Protein AF-A0A2H6NAJ7-F1 (afdb_monomer)

Mean predicted aligned error: 5.3 Å

Foldseek 3Di:
DDDDPPLADQDDPDLVPPDDDCVVCVVVVVVCVVCVVVPCPPPPDPAASVLSVLVNVCVSCLVPADEAEDEAAAAHCDHPPGDDDDDDPPDPPDVPDRPLAAPDCSLLVSLQSSLVSQHAYAYEYAYQDDHSCSNNVNNRVSNVYYYHYHHNDDVPPCVVSVVVCVVVVVCVVPPDDDTPDDDDDDDDDDD

Sequence (191 aa):
MLIISDIEDVFIPMPENLLVNLNESKELIQDLLRTLPQMFIKSLETQSALGPALQAAFKLMSPTGGRITVFQTQLPSLGAGALKPREEPNQKASTKDVPLTPSTDFYKKLALDCSGQQVAVDLFLLSGQYSDLASLGCISRYSAGSVHYYQAYHHQHNPLLVEKLQKELKRYLTRKIGFEAVMRIRSVSYT

Radius of gyration: 18.96 Å; Cα contacts (8 Å, |Δi|>4): 240; chains: 1; bounding box: 68×37×58 Å

Solvent-accessible surface area (backbone atoms only — not comparable to full-atom values): 11640 Å² total; per-residue (Å²): 139,88,86,80,85,62,46,87,72,61,71,75,95,56,66,83,76,69,75,66,60,65,82,84,42,41,66,63,52,53,52,48,64,68,45,55,78,64,76,56,75,83,61,83,80,83,75,34,49,52,40,31,52,49,54,37,52,46,66,69,32,48,89,76,27,46,75,47,78,44,80,44,51,60,47,32,60,31,60,52,71,45,59,75,93,80,83,64,96,79,65,77,81,53,95,68,72,79,73,75,59,50,89,57,63,53,38,41,54,53,9,44,55,30,40,74,35,37,24,24,31,29,38,37,39,38,23,72,60,87,45,57,61,55,29,58,49,27,26,13,65,54,13,77,34,48,81,44,83,36,79,50,52,35,82,80,88,27,50,68,54,46,53,48,48,53,56,52,48,54,48,67,74,67,51,91,82,86,70,80,79,84,89,85,91,86,82,83,84,88,129

pLDDT: mean 92.2, std 10.67, range [47.81, 98.75]

Organism: NCBI:txid3147026

InterPro domains:
  IPR006896 Sec23/Sec24, trunk domain [PF04811] (1-172)
  IPR036465 von Willebrand factor A-like domain superfamily [G3DSA:3.40.50.410] (1-175)
  IPR036465 von Willebrand factor A-like domain superfamily [SSF53300] (1-176)
  IPR050550 SEC23/SEC24 family, SEC24 subfamily [PTHR13803] (1-187)

Structure (mmCIF, N/CA/C/O backbone):
data_AF-A0A2H6NAJ7-F1
#
_entry.id   AF-A0A2H6NAJ7-F1
#
loop_
_atom_site.group_PDB
_atom_site.id
_atom_site.type_symbol
_atom_site.label_atom_id
_atom_site.label_alt_id
_atom_site.label_comp_id
_atom_site.label_asym_id
_atom_site.label_entity_id
_atom_site.label_seq_id
_atom_site.pdbx_PDB_ins_code
_atom_site.Cartn_x
_atom_site.Cartn_y
_atom_site.Cartn_z
_atom_site.occupancy
_atom_site.B_iso_or_equiv
_atom_site.auth_seq_id
_atom_site.auth_comp_id
_atom_site.auth_asym_id
_atom_site.auth_atom_id
_atom_site.pdbx_PDB_model_num
ATOM 1 N N . MET A 1 1 ? 13.502 -4.837 15.664 1.00 84.88 1 MET A N 1
ATOM 2 C CA . MET A 1 1 ? 13.123 -5.215 14.285 1.00 84.88 1 MET A CA 1
ATOM 3 C C . MET A 1 1 ? 12.878 -6.712 14.270 1.00 84.88 1 MET A C 1
ATOM 5 O O . MET A 1 1 ? 13.705 -7.429 14.814 1.00 84.88 1 MET A O 1
ATOM 9 N N . LEU A 1 2 ? 11.751 -7.165 13.721 1.00 87.12 2 LEU A N 1
ATOM 10 C CA . LEU A 1 2 ? 11.431 -8.587 13.569 1.00 87.12 2 LEU A CA 1
ATOM 11 C C . LEU A 1 2 ? 11.548 -8.933 12.083 1.00 87.12 2 LEU A C 1
ATOM 13 O O . LEU A 1 2 ? 10.984 -8.219 11.257 1.00 87.12 2 LEU A O 1
ATOM 17 N N . ILE A 1 3 ? 12.310 -9.974 11.752 1.00 89.62 3 ILE A N 1
ATOM 18 C CA . ILE A 1 3 ? 12.491 -10.448 10.376 1.00 89.62 3 ILE A CA 1
ATOM 19 C C . ILE A 1 3 ? 11.759 -11.776 10.243 1.00 89.62 3 ILE A C 1
ATOM 21 O O . ILE A 1 3 ? 11.952 -12.669 11.065 1.00 89.62 3 ILE A O 1
ATOM 25 N N . ILE A 1 4 ? 10.940 -11.894 9.203 1.00 87.94 4 ILE A N 1
ATOM 26 C CA . ILE A 1 4 ? 10.220 -13.116 8.856 1.00 87.94 4 ILE A CA 1
ATOM 27 C C . ILE A 1 4 ? 10.657 -13.480 7.443 1.00 87.94 4 ILE A C 1
ATOM 29 O O . ILE A 1 4 ? 10.451 -12.701 6.515 1.00 87.94 4 ILE A O 1
ATOM 33 N N . SER A 1 5 ? 11.317 -14.626 7.303 1.00 87.62 5 SER A N 1
ATOM 34 C CA . SER A 1 5 ? 11.792 -15.134 6.013 1.00 87.62 5 SER A CA 1
ATOM 35 C C . SER A 1 5 ? 10.820 -16.118 5.368 1.00 87.62 5 SER A C 1
ATOM 37 O O . SER A 1 5 ? 10.916 -16.353 4.167 1.00 87.62 5 SER A O 1
ATOM 39 N N . ASP A 1 6 ? 9.907 -16.701 6.150 1.00 89.19 6 ASP A N 1
ATOM 40 C CA . ASP A 1 6 ? 8.846 -17.544 5.609 1.00 89.19 6 ASP A CA 1
ATOM 41 C C . ASP A 1 6 ? 7.750 -16.662 5.008 1.00 89.19 6 ASP A C 1
ATOM 43 O O . ASP A 1 6 ? 7.049 -15.926 5.704 1.00 89.19 6 ASP A O 1
ATOM 47 N N . ILE A 1 7 ? 7.676 -16.698 3.683 1.00 90.44 7 ILE A N 1
ATOM 48 C CA . ILE A 1 7 ? 6.748 -15.911 2.873 1.00 90.44 7 ILE A CA 1
ATOM 49 C C . ILE A 1 7 ? 5.598 -16.756 2.315 1.00 90.44 7 ILE A C 1
ATOM 51 O O . ILE A 1 7 ? 4.708 -16.197 1.674 1.00 90.44 7 ILE A O 1
ATOM 55 N N . GLU A 1 8 ? 5.624 -18.072 2.539 1.00 87.12 8 GLU A N 1
ATOM 56 C CA . GLU A 1 8 ? 4.579 -18.999 2.100 1.00 87.12 8 GLU A CA 1
ATOM 57 C C . GLU A 1 8 ? 3.492 -19.113 3.175 1.00 87.12 8 GLU 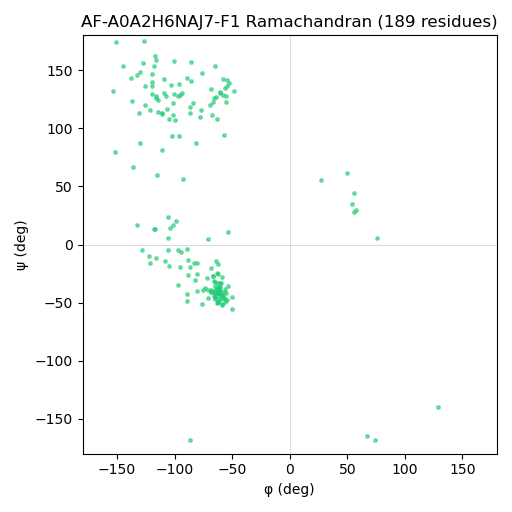A C 1
ATOM 59 O O . GLU A 1 8 ? 2.304 -19.019 2.862 1.00 87.12 8 GLU A O 1
ATOM 64 N N . ASP A 1 9 ? 3.889 -19.209 4.450 1.00 85.50 9 ASP A N 1
ATOM 65 C CA . ASP A 1 9 ? 2.974 -19.121 5.592 1.00 85.50 9 ASP A CA 1
ATOM 66 C C . ASP A 1 9 ? 3.199 -17.831 6.387 1.00 85.50 9 ASP A C 1
ATOM 68 O O . ASP A 1 9 ? 3.889 -17.771 7.404 1.00 85.50 9 ASP A O 1
ATOM 72 N N . VAL A 1 10 ? 2.615 -16.744 5.887 1.00 85.44 10 VAL A N 1
ATOM 73 C CA . VAL A 1 10 ? 2.762 -15.422 6.498 1.00 85.44 10 VAL A CA 1
ATOM 74 C C . VAL A 1 10 ? 2.070 -15.381 7.863 1.00 85.44 10 VAL A C 1
ATOM 76 O O . VAL A 1 10 ? 0.841 -15.353 7.932 1.00 85.44 10 VAL A O 1
ATOM 79 N N . PHE A 1 11 ? 2.823 -15.273 8.956 1.00 86.56 11 PHE A N 1
ATOM 80 C CA . PHE A 1 11 ? 2.286 -15.089 10.310 1.00 86.56 11 PHE A CA 1
ATOM 81 C C . PHE A 1 11 ? 2.724 -13.757 10.932 1.00 86.56 11 PHE A C 1
ATOM 83 O O . PHE A 1 11 ? 3.666 -13.113 10.474 1.00 86.56 11 PHE A O 1
ATOM 90 N N . ILE A 1 12 ? 2.025 -13.324 11.985 1.00 85.62 12 ILE A N 1
ATOM 91 C CA . ILE A 1 12 ? 2.369 -12.114 12.740 1.00 85.62 12 ILE A CA 1
ATOM 92 C C . ILE A 1 12 ? 3.007 -12.543 14.065 1.00 85.62 12 ILE A C 1
ATOM 94 O O . ILE A 1 12 ? 2.295 -13.050 14.927 1.00 85.62 12 ILE A O 1
ATOM 98 N N . PRO A 1 13 ? 4.328 -12.366 14.254 1.00 80.50 13 PRO A N 1
ATOM 99 C CA . PRO A 1 13 ? 5.050 -12.912 15.404 1.00 80.50 13 PRO A CA 1
ATOM 100 C C . PRO A 1 13 ? 4.635 -12.280 16.738 1.00 80.50 13 PRO A C 1
ATOM 102 O O . PRO A 1 13 ? 4.766 -12.919 17.775 1.00 80.50 13 PRO A O 1
ATOM 105 N N . MET A 1 14 ? 4.155 -11.031 16.729 1.00 80.94 14 MET A N 1
ATOM 106 C CA . MET A 1 14 ? 3.717 -10.324 17.938 1.00 80.94 14 MET A CA 1
ATOM 107 C C . MET A 1 14 ? 2.633 -9.282 17.601 1.00 80.94 14 MET A C 1
ATOM 109 O O . MET A 1 14 ? 2.949 -8.103 17.454 1.00 80.94 14 MET A O 1
ATOM 113 N N . PRO A 1 15 ? 1.361 -9.684 17.430 1.00 71.19 15 PRO A N 1
ATOM 114 C CA . PRO A 1 15 ? 0.309 -8.787 16.942 1.00 71.19 15 PRO A CA 1
ATOM 115 C C . PRO A 1 15 ? -0.002 -7.626 17.900 1.00 71.19 15 PRO A C 1
ATOM 117 O O . PRO A 1 15 ? -0.232 -6.510 17.442 1.00 71.19 15 PRO A O 1
ATOM 120 N N . GLU A 1 16 ? 0.065 -7.854 19.215 1.00 75.56 16 GLU A N 1
ATOM 121 C CA . GLU A 1 16 ? -0.364 -6.884 20.240 1.00 75.56 16 GLU A CA 1
ATOM 122 C C . GLU A 1 16 ? 0.517 -5.628 20.338 1.00 75.56 16 GLU A C 1
ATOM 124 O O . GLU A 1 16 ? 0.061 -4.595 20.810 1.00 75.56 16 GLU A O 1
ATOM 129 N N . ASN A 1 17 ? 1.759 -5.682 19.845 1.00 81.81 17 ASN A N 1
ATOM 130 C CA . ASN A 1 17 ? 2.740 -4.597 19.992 1.00 81.81 17 ASN A CA 1
ATOM 131 C C . ASN A 1 17 ? 3.198 -3.998 18.651 1.00 81.81 17 ASN A C 1
ATOM 133 O O . ASN A 1 17 ? 4.199 -3.284 18.599 1.00 81.81 17 ASN A O 1
ATOM 137 N N . LEU A 1 18 ? 2.500 -4.305 17.554 1.00 90.50 18 LEU A N 1
ATOM 138 C CA . LEU A 1 18 ? 2.794 -3.737 16.232 1.00 90.50 18 LEU A CA 1
ATOM 139 C C . LEU A 1 18 ? 1.891 -2.542 15.897 1.00 90.50 18 LEU A C 1
ATOM 141 O O . LEU A 1 18 ? 2.357 -1.589 15.274 1.00 90.50 18 LEU A O 1
ATOM 145 N N . LEU A 1 19 ? 0.629 -2.561 16.339 1.00 92.50 19 LEU A N 1
ATOM 146 C CA . LEU A 1 19 ? -0.295 -1.426 16.254 1.00 92.50 19 LEU A CA 1
ATOM 147 C C . LEU A 1 19 ? -0.396 -0.748 17.622 1.00 92.50 19 LEU A C 1
ATOM 149 O O . LEU A 1 19 ? -1.174 -1.150 18.479 1.00 92.50 19 LEU A O 1
ATOM 153 N N . VAL A 1 20 ? 0.429 0.276 17.823 1.00 94.56 20 VAL A N 1
ATOM 154 C CA . VAL A 1 20 ? 0.585 0.950 19.118 1.00 94.56 20 VAL A CA 1
ATOM 155 C C . VAL A 1 20 ? -0.195 2.258 19.197 1.00 94.56 20 VAL A C 1
ATOM 157 O O . VAL A 1 20 ? -0.483 2.906 18.186 1.00 94.56 20 VAL A O 1
ATOM 160 N N . ASN A 1 21 ? -0.483 2.701 20.420 1.00 95.75 21 ASN A N 1
ATOM 161 C CA . ASN A 1 21 ? -1.022 4.032 20.653 1.00 95.75 21 ASN A CA 1
ATOM 162 C C . ASN A 1 21 ? 0.026 5.103 20.297 1.00 95.75 21 ASN A C 1
ATOM 164 O O . ASN A 1 21 ? 1.128 5.136 20.851 1.00 95.75 21 ASN A O 1
ATOM 168 N N . LEU A 1 22 ? -0.336 6.009 19.386 1.00 95.62 22 LEU A N 1
ATOM 169 C CA . LEU A 1 22 ? 0.556 7.060 18.889 1.00 95.62 22 LEU A CA 1
ATOM 170 C C . LEU A 1 22 ? 1.055 8.006 19.992 1.00 95.62 22 LEU A C 1
ATOM 172 O O . LEU A 1 22 ? 2.196 8.454 19.929 1.00 95.62 22 LEU A O 1
ATOM 176 N N . ASN A 1 23 ? 0.215 8.332 20.977 1.00 96.62 23 ASN A N 1
ATOM 177 C CA . ASN A 1 23 ? 0.580 9.272 22.037 1.00 96.62 23 ASN A CA 1
ATOM 178 C C . ASN A 1 23 ? 1.535 8.630 23.047 1.00 96.62 23 ASN A C 1
ATOM 180 O O . ASN A 1 23 ? 2.484 9.279 23.478 1.00 96.62 23 ASN A O 1
ATOM 184 N N . GLU A 1 24 ? 1.313 7.359 23.382 1.00 96.88 24 GLU A N 1
ATOM 185 C CA . GLU A 1 24 ? 2.138 6.612 24.340 1.00 96.88 24 GLU A CA 1
ATOM 186 C C . GLU A 1 24 ? 3.502 6.236 23.749 1.00 96.88 24 GLU A C 1
ATOM 188 O O . GLU A 1 24 ? 4.521 6.308 24.428 1.00 96.88 24 GLU A O 1
ATOM 193 N N . SER A 1 25 ? 3.537 5.885 22.460 1.00 96.12 25 SER A N 1
ATOM 194 C CA . SER A 1 25 ? 4.749 5.421 21.768 1.00 96.12 25 SER A CA 1
ATOM 195 C C . SER A 1 25 ? 5.418 6.496 20.903 1.00 96.12 25 SER A C 1
ATOM 197 O O . SER A 1 25 ? 6.232 6.176 20.036 1.00 96.12 25 SER A O 1
ATOM 199 N N . LYS A 1 26 ? 5.084 7.778 21.105 1.00 97.00 26 LYS A N 1
ATOM 200 C CA . LYS A 1 26 ? 5.523 8.887 20.242 1.00 97.00 26 LYS A CA 1
ATOM 201 C C . LYS A 1 26 ? 7.041 8.951 20.062 1.00 97.00 26 LYS A C 1
ATOM 203 O O . LYS A 1 26 ? 7.503 9.070 18.929 1.00 97.00 26 LYS A O 1
ATOM 208 N N . GLU A 1 27 ? 7.800 8.869 21.152 1.00 97.81 27 GLU A N 1
ATOM 209 C CA . GLU A 1 27 ? 9.268 8.951 21.116 1.00 97.81 27 GLU A CA 1
ATOM 210 C C . GLU A 1 27 ? 9.873 7.760 20.359 1.00 97.81 27 GLU A C 1
ATOM 212 O O . GLU A 1 27 ? 10.669 7.950 19.442 1.00 97.81 27 GLU A O 1
ATOM 217 N N . LEU A 1 28 ? 9.391 6.540 20.629 1.00 96.69 28 LEU A N 1
ATOM 218 C CA . LEU A 1 28 ? 9.832 5.327 19.929 1.00 96.69 28 LEU A CA 1
ATOM 219 C C . LEU A 1 28 ? 9.556 5.395 18.419 1.00 96.69 28 LEU A C 1
ATOM 221 O O . LEU A 1 28 ? 10.389 4.982 17.612 1.00 96.69 28 LEU A O 1
ATOM 225 N N . ILE A 1 29 ? 8.401 5.941 18.024 1.00 96.62 29 ILE A N 1
ATOM 226 C CA . ILE A 1 29 ? 8.053 6.149 16.613 1.00 96.62 29 ILE A CA 1
ATOM 227 C C . ILE A 1 29 ? 8.992 7.178 15.975 1.00 96.62 29 ILE A C 1
ATOM 229 O O . ILE A 1 29 ? 9.466 6.962 14.860 1.00 96.62 29 ILE A O 1
ATOM 233 N N . GLN A 1 30 ? 9.280 8.292 16.656 1.00 97.50 30 GLN A N 1
ATOM 234 C CA . GLN A 1 30 ? 10.203 9.304 16.137 1.00 97.50 30 GLN A CA 1
ATOM 235 C C . GLN A 1 30 ? 11.617 8.754 15.959 1.00 97.50 30 GLN A C 1
ATOM 237 O O . GLN A 1 30 ? 12.240 9.019 14.929 1.00 97.50 30 GLN A O 1
ATOM 242 N N . ASP A 1 31 ? 12.104 7.965 16.913 1.00 97.62 31 ASP A N 1
ATOM 243 C CA . ASP A 1 31 ? 13.417 7.334 16.823 1.00 97.62 31 ASP A CA 1
ATOM 244 C C . ASP A 1 31 ? 13.475 6.332 15.669 1.00 97.62 31 ASP A C 1
ATOM 246 O O . ASP A 1 31 ? 14.384 6.405 14.840 1.00 97.62 31 ASP A O 1
ATOM 250 N N . LEU A 1 32 ? 12.450 5.486 15.514 1.00 96.94 32 LEU A N 1
ATOM 251 C CA . LEU A 1 32 ? 12.344 4.591 14.362 1.00 96.94 32 LEU A CA 1
ATOM 252 C C . LEU A 1 32 ? 12.381 5.368 13.038 1.00 96.94 32 LEU A C 1
ATOM 254 O O . LEU A 1 32 ? 13.135 5.000 12.140 1.00 96.94 32 LEU A O 1
ATOM 258 N N . LEU A 1 33 ? 11.613 6.455 12.915 1.00 96.81 33 LEU A N 1
ATOM 259 C CA . LEU A 1 33 ? 11.570 7.276 11.699 1.00 96.81 33 LEU A CA 1
ATOM 260 C C . LEU A 1 33 ? 12.905 7.977 11.402 1.00 96.81 33 LEU A C 1
ATOM 262 O O . LEU A 1 33 ? 13.240 8.161 10.231 1.00 96.81 33 LEU A O 1
ATOM 266 N N . ARG A 1 34 ? 13.683 8.346 12.427 1.00 96.88 34 ARG A N 1
ATOM 267 C CA . ARG A 1 34 ? 15.036 8.903 12.260 1.00 96.88 34 ARG A CA 1
ATOM 268 C C . ARG A 1 34 ? 16.033 7.845 11.793 1.00 96.88 34 ARG A C 1
ATOM 270 O O . ARG A 1 34 ? 16.883 8.144 10.957 1.00 96.88 34 ARG A O 1
ATOM 277 N N . THR A 1 35 ? 15.936 6.621 12.312 1.00 96.88 35 THR A N 1
ATOM 278 C CA . THR A 1 35 ? 16.881 5.541 11.995 1.00 96.88 35 THR A CA 1
ATOM 279 C C . THR A 1 35 ? 16.547 4.827 10.683 1.00 96.88 35 THR A C 1
ATOM 281 O O . THR A 1 35 ? 17.461 4.381 9.993 1.00 96.88 35 THR A O 1
ATOM 284 N N . LEU A 1 36 ? 15.270 4.743 10.291 1.00 95.75 36 LEU A N 1
ATOM 285 C CA . LEU A 1 36 ? 14.803 3.975 9.128 1.00 95.75 36 LEU A CA 1
ATOM 286 C C . LEU A 1 36 ? 15.578 4.259 7.821 1.00 95.75 36 LEU A C 1
ATOM 288 O O . LEU A 1 36 ? 15.979 3.291 7.172 1.00 95.75 36 LEU A O 1
ATOM 292 N N . PRO A 1 37 ? 15.882 5.519 7.438 1.00 94.00 37 PRO A N 1
ATOM 293 C CA . PRO A 1 37 ? 16.668 5.800 6.231 1.00 94.00 37 PRO A CA 1
ATOM 294 C C . PRO A 1 37 ? 18.098 5.251 6.279 1.00 94.00 37 PRO A C 1
ATOM 296 O O . PRO A 1 37 ? 18.701 5.016 5.236 1.00 94.00 37 PRO A O 1
ATOM 299 N N . GLN A 1 38 ? 18.653 5.057 7.480 1.00 95.38 38 GLN A N 1
ATOM 300 C CA . GLN A 1 38 ? 20.015 4.567 7.680 1.00 95.38 38 GLN A CA 1
ATOM 301 C C . GLN A 1 38 ? 20.097 3.037 7.719 1.00 95.38 38 GLN A C 1
ATOM 303 O O . GLN A 1 38 ? 21.134 2.481 7.358 1.00 95.38 38 GLN A O 1
ATOM 308 N N . MET A 1 39 ? 19.013 2.352 8.103 1.00 95.31 39 MET A N 1
ATOM 309 C CA . MET A 1 39 ? 18.998 0.894 8.303 1.00 95.31 39 MET A CA 1
ATOM 310 C C . MET A 1 39 ? 19.361 0.099 7.042 1.00 95.31 39 MET A C 1
ATOM 312 O O . MET A 1 39 ? 19.988 -0.952 7.144 1.00 95.31 39 MET A O 1
ATOM 316 N N . PHE A 1 40 ? 18.996 0.600 5.858 1.00 94.31 40 PHE A N 1
ATOM 317 C CA . PHE A 1 40 ? 19.061 -0.164 4.606 1.00 94.31 40 PHE A CA 1
ATOM 318 C C . PHE A 1 40 ? 20.028 0.415 3.558 1.00 94.31 40 PHE A C 1
ATOM 320 O O . PHE A 1 40 ? 20.007 -0.020 2.411 1.00 94.31 40 PHE A O 1
ATOM 327 N N . ILE A 1 41 ? 20.911 1.356 3.929 1.00 93.50 41 ILE A N 1
ATOM 328 C CA . ILE A 1 41 ? 21.833 2.036 2.986 1.00 93.50 41 ILE A CA 1
ATOM 329 C C . ILE A 1 41 ? 22.707 1.047 2.201 1.00 93.50 41 ILE A C 1
ATOM 331 O O . ILE A 1 41 ? 22.983 1.263 1.025 1.00 93.50 41 ILE A O 1
ATOM 335 N N . LYS A 1 42 ? 23.166 -0.027 2.853 1.00 93.94 42 LYS A N 1
ATOM 336 C CA . LYS A 1 42 ? 24.045 -1.049 2.260 1.00 93.94 42 LYS A CA 1
ATOM 337 C C . LYS A 1 42 ? 23.305 -2.357 1.964 1.00 93.94 42 LYS A C 1
ATOM 339 O O . LYS A 1 42 ? 23.929 -3.414 1.951 1.00 93.94 42 LYS A O 1
ATOM 344 N N . SER A 1 43 ? 21.982 -2.299 1.796 1.00 93.38 43 SER A N 1
ATOM 345 C CA . SER A 1 43 ? 21.199 -3.484 1.449 1.00 93.38 43 SER A CA 1
ATOM 346 C C . SER A 1 43 ? 21.667 -4.053 0.110 1.00 93.38 43 SER A C 1
ATOM 348 O O . SER A 1 43 ? 21.808 -3.316 -0.865 1.00 93.38 43 SER A O 1
ATOM 350 N N . LEU A 1 44 ? 21.896 -5.364 0.075 1.00 94.12 44 LEU A N 1
ATOM 351 C CA . LEU A 1 44 ? 22.176 -6.117 -1.151 1.00 94.12 44 LEU A CA 1
ATOM 352 C C . LEU A 1 44 ? 20.913 -6.792 -1.703 1.00 94.12 44 LEU A C 1
ATOM 354 O O . LEU A 1 44 ? 20.949 -7.380 -2.782 1.00 94.12 44 LEU A O 1
ATOM 358 N N . GLU A 1 45 ? 19.800 -6.700 -0.971 1.00 93.50 45 GLU A N 1
ATOM 359 C CA . GLU A 1 45 ? 18.526 -7.280 -1.371 1.00 93.50 45 GLU A CA 1
ATOM 360 C C . GLU A 1 45 ? 17.958 -6.534 -2.575 1.00 93.50 45 GLU A C 1
ATOM 362 O O . GLU A 1 45 ? 17.693 -5.331 -2.525 1.00 93.50 45 GLU A O 1
ATOM 367 N N . THR A 1 46 ? 17.763 -7.272 -3.663 1.00 94.25 46 THR A N 1
ATOM 368 C CA . THR A 1 46 ? 17.218 -6.749 -4.924 1.00 94.25 46 THR A CA 1
ATOM 369 C C . THR A 1 46 ? 15.768 -7.159 -5.144 1.00 94.25 46 THR A C 1
ATOM 371 O O . THR A 1 46 ? 15.066 -6.539 -5.941 1.00 94.25 46 THR A O 1
ATOM 374 N N . GLN A 1 47 ? 15.295 -8.185 -4.438 1.00 95.12 47 GLN A N 1
ATOM 375 C CA . GLN A 1 47 ? 13.954 -8.730 -4.601 1.00 95.12 47 GLN A CA 1
ATOM 376 C C . GLN A 1 47 ? 12.916 -7.977 -3.759 1.00 95.12 47 GLN A C 1
ATOM 378 O O . GLN A 1 47 ? 13.232 -7.335 -2.759 1.00 95.12 47 GLN A O 1
ATOM 383 N N . SER A 1 48 ? 11.646 -8.058 -4.162 1.00 96.62 48 SER A N 1
ATOM 384 C CA . SER A 1 48 ? 10.523 -7.450 -3.442 1.00 96.62 48 SER A CA 1
ATOM 385 C C . SER A 1 48 ? 9.386 -8.450 -3.243 1.00 96.62 48 SER A C 1
ATOM 387 O O . SER A 1 48 ? 8.724 -8.850 -4.203 1.00 96.62 48 SER A O 1
ATOM 389 N N . ALA A 1 49 ? 9.143 -8.815 -1.982 1.00 97.19 49 ALA A N 1
ATOM 390 C CA . ALA A 1 49 ? 8.064 -9.703 -1.552 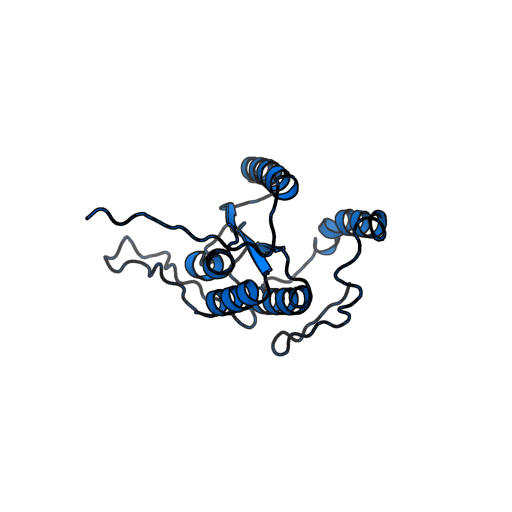1.00 97.19 49 ALA A CA 1
ATOM 391 C C . ALA A 1 49 ? 6.792 -8.923 -1.162 1.00 97.19 49 ALA A C 1
ATOM 393 O O . ALA A 1 49 ? 6.302 -9.019 -0.036 1.00 97.19 49 ALA A O 1
ATOM 394 N N . LEU A 1 50 ? 6.262 -8.109 -2.086 1.00 98.00 50 LEU A N 1
ATOM 395 C CA . LEU A 1 50 ? 5.116 -7.234 -1.798 1.00 98.00 50 LEU A CA 1
ATOM 396 C C . LEU A 1 50 ? 3.858 -8.013 -1.390 1.00 98.00 50 LEU A C 1
ATOM 398 O O . LEU A 1 50 ? 3.157 -7.594 -0.475 1.00 98.00 50 LEU A O 1
ATOM 402 N N . GLY A 1 51 ? 3.536 -9.116 -2.069 1.00 97.62 51 GLY A N 1
ATOM 403 C CA . GLY A 1 51 ? 2.315 -9.865 -1.765 1.00 97.62 51 GLY A CA 1
ATOM 404 C C . GLY A 1 51 ? 2.309 -10.462 -0.355 1.00 97.62 51 GLY A C 1
ATOM 405 O O . GLY A 1 51 ? 1.367 -10.170 0.384 1.00 97.62 51 GLY A O 1
ATOM 406 N N . PRO A 1 52 ? 3.364 -11.181 0.073 1.00 97.50 52 PRO A N 1
ATOM 407 C CA . PRO A 1 52 ? 3.503 -11.627 1.459 1.00 97.50 52 PRO A CA 1
ATOM 408 C C . PRO A 1 52 ? 3.432 -10.477 2.474 1.00 97.50 52 PRO A C 1
ATOM 410 O O . PRO A 1 52 ? 2.734 -10.577 3.482 1.00 97.50 52 PRO A O 1
ATOM 413 N N . ALA A 1 53 ? 4.070 -9.336 2.183 1.00 97.19 53 ALA A N 1
ATOM 414 C CA . ALA A 1 53 ? 3.995 -8.156 3.046 1.00 97.19 53 ALA A CA 1
ATOM 415 C C . ALA A 1 53 ? 2.562 -7.602 3.172 1.00 97.19 53 ALA A C 1
ATOM 417 O O . ALA A 1 53 ? 2.138 -7.222 4.264 1.00 97.19 53 ALA A O 1
ATOM 418 N N . LEU A 1 54 ? 1.788 -7.589 2.081 1.00 98.00 54 LEU A N 1
ATOM 419 C CA . LEU A 1 54 ? 0.379 -7.186 2.101 1.00 98.00 54 LEU A CA 1
ATOM 420 C C . LEU A 1 54 ? -0.497 -8.182 2.867 1.00 98.00 54 LEU A C 1
ATOM 422 O O . LEU A 1 54 ? -1.381 -7.757 3.604 1.00 98.00 54 LEU A O 1
ATOM 426 N N . GLN A 1 55 ? -0.249 -9.486 2.732 1.00 97.25 55 GLN A N 1
ATOM 427 C CA . GLN A 1 55 ? -0.948 -10.510 3.514 1.00 97.25 55 GLN A CA 1
ATOM 428 C C . GLN A 1 55 ? -0.671 -10.346 5.014 1.00 97.25 55 GLN A C 1
ATOM 430 O O . GLN A 1 55 ? -1.599 -10.431 5.818 1.00 97.25 55 GLN A O 1
ATOM 435 N N . ALA A 1 56 ? 0.575 -10.040 5.393 1.00 96.12 56 ALA A N 1
ATOM 436 C CA . ALA A 1 56 ? 0.939 -9.745 6.777 1.00 96.12 56 ALA A CA 1
ATOM 437 C C . ALA A 1 56 ? 0.205 -8.494 7.281 1.00 96.12 56 ALA A C 1
ATOM 439 O O . ALA A 1 56 ? -0.437 -8.514 8.330 1.00 96.12 56 ALA A O 1
ATOM 440 N N . ALA A 1 57 ? 0.248 -7.411 6.502 1.00 96.56 57 ALA A N 1
ATOM 441 C CA . ALA A 1 57 ? -0.423 -6.166 6.851 1.00 96.56 57 ALA A CA 1
ATOM 442 C C . ALA A 1 57 ? -1.944 -6.353 6.985 1.00 96.56 57 ALA A C 1
ATOM 444 O O . ALA A 1 57 ? -2.541 -5.828 7.920 1.00 96.56 57 ALA A O 1
ATOM 445 N N . PHE A 1 58 ? -2.568 -7.146 6.110 1.00 96.56 58 PHE A N 1
ATOM 446 C CA . PHE A 1 58 ? -3.982 -7.496 6.218 1.00 96.56 58 PHE A CA 1
ATOM 447 C C . PHE A 1 58 ? -4.286 -8.269 7.506 1.00 96.56 58 PHE A C 1
ATOM 449 O O . PHE A 1 58 ? -5.179 -7.862 8.245 1.00 96.56 58 PHE A O 1
ATOM 456 N N . LYS A 1 59 ? -3.521 -9.325 7.826 1.00 95.19 59 LYS A N 1
ATOM 457 C CA . LYS A 1 59 ? -3.695 -10.086 9.077 1.00 95.19 59 LYS A CA 1
ATOM 458 C C . LYS A 1 59 ? -3.561 -9.190 10.312 1.00 95.19 59 LYS A C 1
ATOM 460 O O . LYS A 1 59 ? -4.345 -9.329 11.244 1.00 95.19 59 LYS A O 1
ATOM 465 N N . LEU A 1 60 ? -2.606 -8.258 10.300 1.00 95.19 60 LEU A N 1
ATOM 466 C CA . LEU A 1 60 ? -2.395 -7.307 11.392 1.00 95.19 60 LEU A CA 1
ATOM 467 C C . LEU A 1 60 ? -3.555 -6.310 11.544 1.00 95.19 60 LEU A C 1
ATOM 469 O O . LEU A 1 60 ? -3.935 -5.986 12.662 1.00 95.19 60 LEU A O 1
ATOM 473 N N . MET A 1 61 ? -4.110 -5.828 10.431 1.00 95.31 61 MET A N 1
ATOM 474 C CA . MET A 1 61 ? -5.162 -4.804 10.420 1.00 95.31 61 MET A CA 1
ATOM 475 C C . MET A 1 61 ? -6.578 -5.379 10.553 1.00 95.31 61 MET A C 1
ATOM 477 O O . MET A 1 61 ? -7.498 -4.648 10.912 1.00 95.31 61 MET A O 1
ATOM 481 N N . SER A 1 62 ? -6.775 -6.669 10.268 1.00 94.56 62 SER A N 1
ATOM 482 C CA . SER A 1 62 ? -8.094 -7.315 10.250 1.00 94.56 62 SER A CA 1
ATOM 483 C C . SER A 1 62 ? -8.920 -7.145 11.535 1.00 94.56 62 SER A C 1
ATOM 485 O O . SER A 1 62 ? -10.134 -7.042 11.397 1.00 94.56 62 SER A O 1
ATOM 487 N N . PRO A 1 63 ? -8.348 -7.116 12.758 1.00 94.62 63 PRO A N 1
ATOM 488 C CA . PRO A 1 63 ? -9.154 -6.944 13.969 1.00 94.62 63 PRO A CA 1
ATOM 489 C C . PRO A 1 63 ? -9.824 -5.570 14.101 1.00 94.62 63 PRO A C 1
ATOM 491 O O . PRO A 1 63 ? -10.843 -5.460 14.776 1.00 94.62 63 PRO A O 1
ATOM 494 N N . THR A 1 64 ? -9.248 -4.521 13.508 1.00 94.75 64 THR A N 1
ATOM 495 C CA . THR A 1 64 ? -9.673 -3.122 13.721 1.00 94.75 64 THR A CA 1
ATOM 496 C C . THR A 1 64 ? -10.092 -2.401 12.446 1.00 94.75 64 THR A C 1
ATOM 498 O O . THR A 1 64 ? -10.652 -1.312 12.520 1.00 94.75 64 THR A O 1
ATOM 501 N N . GLY A 1 65 ? -9.748 -2.938 11.276 1.00 96.75 65 GLY A N 1
ATOM 502 C CA . GLY A 1 65 ? -9.797 -2.191 10.028 1.00 96.75 65 GLY A CA 1
ATOM 503 C C . GLY A 1 65 ? -8.770 -1.056 9.993 1.00 96.75 65 GLY A C 1
ATOM 504 O O . GLY A 1 65 ? -7.825 -1.006 10.787 1.00 96.75 65 GLY A O 1
ATOM 505 N N . GLY A 1 66 ? -8.943 -0.128 9.050 1.00 97.56 66 GLY A N 1
ATOM 506 C CA . GLY A 1 66 ? -8.145 1.094 8.962 1.00 97.56 66 GLY A CA 1
ATOM 507 C C . GLY A 1 66 ? -7.558 1.333 7.576 1.00 97.56 66 GLY A C 1
ATOM 508 O O . GLY A 1 66 ? -8.219 1.144 6.556 1.00 97.56 66 GLY A O 1
ATOM 509 N N . ARG A 1 67 ? -6.308 1.806 7.525 1.00 98.31 67 ARG A N 1
ATOM 510 C CA . ARG A 1 67 ? -5.645 2.175 6.270 1.00 98.31 67 ARG A CA 1
ATOM 511 C C . ARG A 1 67 ? -4.201 1.695 6.212 1.00 98.31 67 ARG A C 1
ATOM 513 O O . ARG A 1 67 ? -3.385 2.092 7.039 1.00 98.31 67 ARG A O 1
ATOM 520 N N . ILE A 1 68 ? -3.876 0.925 5.180 1.00 98.50 68 ILE A N 1
ATOM 521 C CA . ILE A 1 68 ? -2.516 0.503 4.836 1.00 98.50 68 ILE A CA 1
ATOM 522 C C . ILE A 1 68 ? -1.973 1.469 3.781 1.00 98.50 68 ILE A C 1
ATOM 524 O O . ILE A 1 68 ? -2.620 1.704 2.766 1.00 98.50 68 ILE A O 1
ATOM 528 N N . THR A 1 69 ? -0.783 2.033 4.005 1.00 98.62 69 THR A N 1
ATOM 529 C CA . THR A 1 69 ? -0.090 2.877 3.013 1.00 98.62 69 THR A CA 1
ATOM 530 C C . THR A 1 69 ? 1.139 2.140 2.500 1.00 98.62 69 THR A C 1
ATOM 532 O O . THR A 1 69 ? 2.085 1.914 3.249 1.00 98.62 69 THR A O 1
ATOM 535 N N . VAL A 1 70 ? 1.117 1.759 1.229 1.00 98.50 70 VAL A N 1
ATOM 536 C CA . VAL A 1 70 ? 2.145 0.947 0.576 1.00 98.50 70 VAL A CA 1
ATOM 537 C C . VAL A 1 70 ? 3.051 1.849 -0.244 1.00 98.50 70 VAL A C 1
ATOM 539 O O . VAL A 1 70 ? 2.567 2.610 -1.076 1.00 98.50 70 VAL A O 1
ATOM 542 N N . PHE A 1 71 ? 4.362 1.717 -0.064 1.00 98.38 71 PHE A N 1
ATOM 543 C CA . PHE A 1 71 ? 5.362 2.326 -0.938 1.00 98.38 71 PHE A CA 1
ATOM 544 C C . PHE A 1 71 ? 6.075 1.219 -1.710 1.00 98.38 71 PHE A C 1
ATOM 546 O O . PHE A 1 71 ? 6.782 0.411 -1.116 1.00 98.38 71 PHE A O 1
ATOM 553 N N . GLN A 1 72 ? 5.884 1.184 -3.028 1.00 98.00 72 GLN A N 1
ATOM 554 C CA . GLN A 1 72 ? 6.503 0.207 -3.922 1.00 98.00 72 GLN A CA 1
ATOM 555 C C . GLN A 1 72 ? 7.364 0.931 -4.958 1.00 98.00 72 GLN A C 1
ATOM 557 O O . GLN A 1 72 ? 6.939 1.930 -5.532 1.00 98.00 72 GLN A O 1
ATOM 562 N N . THR A 1 73 ? 8.567 0.429 -5.228 1.00 96.75 73 THR A N 1
ATOM 563 C CA . THR A 1 73 ? 9.530 1.074 -6.145 1.00 96.75 73 THR A CA 1
ATOM 564 C C . THR A 1 73 ? 9.852 0.241 -7.386 1.00 96.75 73 THR A C 1
ATOM 566 O O . THR A 1 73 ? 10.443 0.748 -8.336 1.00 96.75 73 THR A O 1
ATOM 569 N N . GLN A 1 74 ? 9.445 -1.028 -7.418 1.00 95.81 74 GLN A N 1
ATOM 570 C CA . GLN A 1 74 ? 9.757 -1.964 -8.500 1.00 95.81 74 GLN A CA 1
ATOM 571 C C . GLN A 1 74 ? 8.666 -3.024 -8.680 1.00 95.81 74 GLN A C 1
ATOM 573 O O . GLN A 1 74 ? 7.731 -3.104 -7.882 1.00 95.81 74 GLN A O 1
ATOM 578 N N . LEU A 1 75 ? 8.785 -3.851 -9.716 1.00 96.56 75 LEU A N 1
ATOM 579 C CA . LEU A 1 75 ? 7.911 -5.001 -9.923 1.00 96.56 75 LEU A CA 1
ATOM 580 C C . LEU A 1 75 ? 8.094 -6.017 -8.774 1.00 96.56 75 LEU A C 1
ATOM 582 O O . LEU A 1 75 ? 9.231 -6.412 -8.506 1.00 96.56 75 LEU A O 1
ATOM 586 N N . PRO A 1 76 ? 7.024 -6.451 -8.082 1.00 97.38 76 PRO A N 1
ATOM 587 C CA . PRO A 1 76 ? 7.120 -7.521 -7.091 1.00 97.38 76 PRO A CA 1
ATOM 588 C C . PRO A 1 76 ? 7.669 -8.800 -7.711 1.00 97.38 76 PRO A C 1
ATOM 590 O O . PRO A 1 76 ? 7.167 -9.258 -8.736 1.00 97.38 76 PRO A O 1
ATOM 593 N N . SER A 1 77 ? 8.694 -9.373 -7.087 1.00 96.44 77 SER A N 1
ATOM 594 C CA . SER A 1 77 ? 9.521 -10.418 -7.695 1.00 96.44 77 SER A CA 1
ATOM 595 C C . SER A 1 77 ? 9.557 -11.722 -6.901 1.00 96.44 77 SER A C 1
ATOM 597 O O . SER A 1 77 ? 10.108 -12.701 -7.395 1.00 96.44 77 SER A O 1
ATOM 599 N N . LEU A 1 78 ? 9.031 -11.737 -5.672 1.00 96.44 78 LEU A N 1
ATOM 600 C CA . LEU A 1 78 ? 9.141 -12.875 -4.761 1.00 96.44 78 LEU A CA 1
ATOM 601 C C . LEU A 1 78 ? 7.821 -13.144 -4.020 1.00 96.44 78 LEU A C 1
ATOM 603 O O . LEU A 1 78 ? 7.123 -12.208 -3.629 1.00 96.44 78 LEU A O 1
ATOM 607 N N . GLY A 1 79 ? 7.512 -14.426 -3.806 1.00 96.12 79 GLY A N 1
ATOM 608 C CA . GLY A 1 79 ? 6.340 -14.892 -3.061 1.00 96.12 79 GLY A CA 1
ATOM 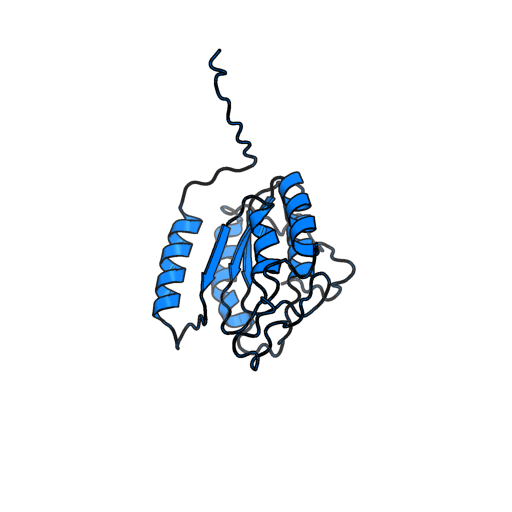609 C C . GLY A 1 79 ? 5.011 -14.750 -3.806 1.00 96.12 79 GLY A C 1
ATOM 610 O O . GLY A 1 79 ? 4.959 -14.479 -5.011 1.00 96.12 79 GLY A O 1
ATOM 611 N N . ALA A 1 80 ? 3.913 -14.939 -3.073 1.00 95.94 80 ALA A N 1
ATOM 612 C CA . ALA A 1 80 ? 2.564 -14.819 -3.613 1.00 95.94 80 ALA A CA 1
ATOM 613 C C . ALA A 1 80 ? 2.344 -13.452 -4.287 1.00 95.94 80 ALA A C 1
ATOM 615 O O . ALA A 1 80 ? 2.755 -12.413 -3.779 1.00 95.94 80 ALA A O 1
ATOM 616 N N . GLY A 1 81 ? 1.703 -13.439 -5.457 1.00 96.00 81 GLY A N 1
ATOM 617 C CA . GLY A 1 81 ? 1.461 -12.202 -6.205 1.00 96.00 81 GLY A CA 1
ATOM 618 C C . GLY A 1 81 ? 2.677 -11.631 -6.943 1.00 96.00 81 GLY A C 1
ATOM 619 O O . GLY A 1 81 ? 2.549 -10.555 -7.520 1.00 96.00 81 GLY A O 1
ATOM 620 N N . ALA A 1 82 ? 3.825 -12.322 -6.972 1.00 97.25 82 ALA A N 1
ATOM 621 C CA . ALA A 1 82 ? 4.951 -11.939 -7.824 1.00 97.25 82 ALA A CA 1
ATOM 622 C C . ALA A 1 82 ? 4.530 -11.809 -9.298 1.00 97.25 82 ALA A C 1
ATOM 624 O O . ALA A 1 82 ? 3.730 -12.595 -9.816 1.00 97.25 82 ALA A O 1
ATOM 625 N N . LEU A 1 83 ? 5.085 -10.809 -9.979 1.00 95.56 83 LEU A N 1
ATOM 626 C CA . LEU A 1 83 ? 4.724 -10.434 -11.340 1.00 95.56 83 LEU A CA 1
ATOM 627 C C . LEU A 1 83 ? 5.920 -10.598 -12.278 1.00 95.56 83 LEU A C 1
ATOM 629 O O . LEU A 1 83 ? 7.077 -10.497 -11.875 1.00 95.56 83 LEU A O 1
ATOM 633 N N . LYS A 1 84 ? 5.632 -10.830 -13.561 1.00 92.69 84 LYS A N 1
ATOM 634 C CA . LYS A 1 84 ? 6.645 -10.900 -14.621 1.00 92.69 84 LYS A CA 1
ATOM 635 C C . LYS A 1 84 ? 6.541 -9.671 -15.528 1.00 92.69 84 LYS A C 1
ATOM 637 O O . LYS A 1 84 ? 5.421 -9.227 -15.802 1.00 92.69 84 LYS A O 1
ATOM 642 N N . PRO A 1 85 ? 7.669 -9.117 -16.009 1.00 89.56 85 PRO A N 1
ATOM 643 C CA . PRO A 1 85 ? 7.640 -8.083 -17.034 1.00 89.56 85 PRO A CA 1
ATOM 644 C C . PRO A 1 85 ? 6.891 -8.592 -18.267 1.00 89.56 85 PRO A C 1
ATOM 646 O O . PRO A 1 85 ? 7.105 -9.723 -18.698 1.00 89.56 85 PRO A O 1
ATOM 649 N N . ARG A 1 86 ? 5.997 -7.765 -18.807 1.00 85.12 86 ARG A N 1
ATOM 650 C CA . ARG A 1 86 ? 5.222 -8.079 -20.021 1.00 85.12 86 ARG A CA 1
ATOM 651 C C . ARG A 1 86 ? 5.295 -6.994 -21.091 1.00 85.12 86 ARG A C 1
ATOM 653 O O . ARG A 1 86 ? 4.738 -7.174 -22.168 1.00 85.12 86 ARG A O 1
ATOM 660 N N . GLU A 1 87 ? 5.943 -5.870 -20.791 1.00 72.38 87 GLU A N 1
ATOM 661 C CA . GLU A 1 87 ? 6.290 -4.883 -21.808 1.00 72.38 87 GLU A CA 1
ATOM 662 C C . GLU A 1 87 ? 7.505 -5.398 -22.584 1.00 72.38 87 GLU A C 1
ATOM 664 O O . GLU A 1 87 ? 8.582 -5.581 -22.021 1.00 72.38 87 GLU A O 1
ATOM 669 N N . GLU A 1 88 ? 7.311 -5.660 -23.875 1.00 60.78 88 GLU A N 1
ATOM 670 C CA . GLU A 1 88 ? 8.384 -6.027 -24.796 1.00 60.78 88 GLU A CA 1
ATOM 671 C C . GLU A 1 88 ? 9.023 -4.745 -25.361 1.00 60.78 88 GLU A C 1
ATOM 673 O O . GLU A 1 88 ? 8.340 -3.992 -26.064 1.00 60.78 88 GLU A O 1
ATOM 678 N N . PRO A 1 89 ? 10.324 -4.482 -25.136 1.00 60.22 89 PRO A N 1
ATOM 679 C CA . PRO A 1 89 ? 10.973 -3.236 -25.563 1.00 60.22 89 PRO A CA 1
ATOM 680 C C . PRO A 1 89 ? 11.026 -3.037 -27.091 1.00 60.22 89 PRO A C 1
ATOM 682 O O . PRO A 1 89 ? 11.273 -1.926 -27.551 1.00 60.22 89 PRO A O 1
ATOM 685 N N . ASN A 1 90 ? 10.773 -4.083 -27.890 1.00 55.62 90 ASN A N 1
ATOM 686 C CA . ASN A 1 90 ? 10.877 -4.057 -29.356 1.00 55.62 90 ASN A CA 1
ATOM 687 C C . ASN A 1 90 ? 9.536 -4.033 -30.111 1.00 55.62 90 ASN A C 1
ATOM 689 O O . ASN A 1 90 ? 9.528 -4.091 -31.344 1.00 55.62 90 ASN A O 1
ATOM 693 N N . GLN A 1 91 ? 8.394 -3.916 -29.427 1.00 54.22 91 GLN A N 1
ATOM 694 C CA . GLN A 1 91 ? 7.110 -3.774 -30.115 1.00 54.22 91 GLN A CA 1
ATOM 695 C C . GLN A 1 91 ? 6.889 -2.319 -30.544 1.00 54.22 91 GLN A C 1
ATOM 697 O O . GLN A 1 91 ? 6.247 -1.527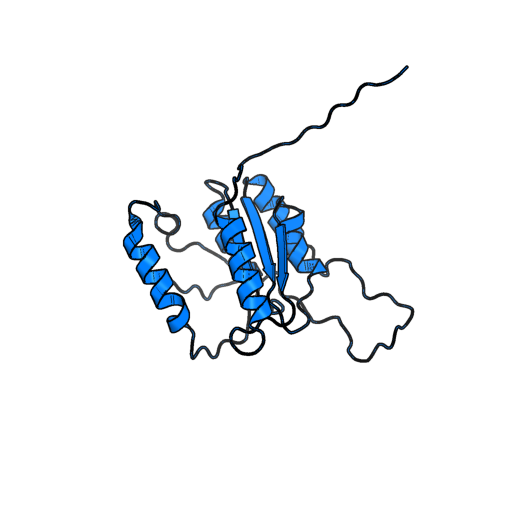 -29.858 1.00 54.22 91 GLN A O 1
ATOM 702 N N . LYS A 1 92 ? 7.386 -1.965 -31.736 1.00 50.16 92 LYS A N 1
ATOM 703 C CA . LYS A 1 92 ? 6.826 -0.855 -32.521 1.00 50.16 92 LYS A CA 1
ATOM 704 C C . LYS A 1 92 ? 5.350 -1.156 -32.758 1.00 50.16 92 LYS A C 1
ATOM 706 O O . LYS A 1 92 ? 5.064 -1.888 -33.697 1.00 50.16 92 LYS A O 1
ATOM 711 N N . ALA A 1 93 ? 4.468 -0.644 -31.897 1.00 50.09 93 ALA A N 1
ATOM 712 C CA . ALA A 1 93 ? 3.016 -0.574 -32.072 1.00 50.09 93 ALA A CA 1
ATOM 713 C C . ALA A 1 93 ? 2.451 -1.683 -32.983 1.00 50.09 93 ALA A C 1
ATOM 715 O O . ALA A 1 93 ? 1.839 -1.404 -34.013 1.00 50.09 93 ALA A O 1
ATOM 716 N N . SER A 1 94 ? 2.714 -2.955 -32.662 1.00 47.81 94 SER A N 1
ATOM 717 C CA . SER A 1 94 ? 1.977 -4.025 -33.315 1.00 47.81 94 SER A CA 1
ATOM 718 C C . SER A 1 94 ? 0.556 -3.911 -32.795 1.00 47.81 94 SER A C 1
ATOM 720 O O . SER A 1 94 ? 0.364 -3.796 -31.590 1.00 47.81 94 SER A O 1
ATOM 722 N N . THR A 1 95 ? -0.423 -3.976 -33.684 1.00 51.09 95 THR A N 1
ATOM 723 C CA . THR A 1 95 ? -1.882 -3.952 -33.468 1.00 51.09 95 THR A CA 1
ATOM 724 C C . THR A 1 95 ? -2.432 -4.986 -32.463 1.00 51.09 95 THR A C 1
ATOM 726 O O . THR A 1 95 ? -3.639 -5.179 -32.374 1.00 51.09 95 THR A O 1
ATOM 729 N N . LYS A 1 96 ? -1.568 -5.676 -31.709 1.00 54.81 96 LYS A N 1
ATOM 730 C CA . LYS A 1 96 ? -1.900 -6.458 -30.520 1.00 54.81 96 LYS A CA 1
ATOM 731 C C . LYS A 1 96 ? -1.634 -5.584 -29.298 1.00 54.81 96 LYS A C 1
ATOM 733 O O . LYS A 1 96 ? -0.505 -5.522 -28.822 1.00 54.81 96 LYS A O 1
ATOM 738 N N . ASP A 1 97 ? -2.670 -4.892 -28.839 1.00 61.72 97 ASP A N 1
ATOM 739 C CA . ASP A 1 97 ? -2.634 -4.069 -27.632 1.00 61.72 97 ASP A CA 1
ATOM 740 C C . ASP A 1 97 ? -2.008 -4.837 -26.459 1.00 61.72 97 ASP A C 1
ATOM 742 O O . ASP A 1 97 ? -2.380 -5.983 -26.183 1.00 61.72 97 ASP A O 1
ATOM 746 N N . VAL A 1 98 ? -1.063 -4.207 -25.750 1.00 63.72 98 VAL A N 1
ATOM 747 C CA . VAL A 1 98 ? -0.576 -4.727 -24.466 1.00 63.72 98 VAL A CA 1
ATOM 748 C C . VAL A 1 98 ? -1.803 -4.893 -23.567 1.00 63.72 98 VAL A C 1
ATOM 750 O O . VAL A 1 98 ? -2.527 -3.915 -23.360 1.00 63.72 98 VAL A O 1
ATOM 753 N N . PRO A 1 99 ? -2.084 -6.098 -23.038 1.00 70.31 99 PRO A N 1
ATOM 754 C CA . PRO A 1 99 ? -3.297 -6.321 -22.273 1.00 70.31 99 PRO A CA 1
ATOM 755 C C . PRO A 1 99 ? -3.265 -5.448 -21.018 1.00 70.31 99 PRO A C 1
ATOM 757 O O . PRO A 1 99 ? -2.541 -5.727 -20.069 1.00 70.31 99 PRO A O 1
ATOM 760 N N . LEU A 1 100 ? -4.091 -4.400 -20.994 1.00 82.25 100 LEU A N 1
ATOM 761 C CA . LEU A 1 100 ? -4.281 -3.515 -19.836 1.00 82.25 100 LEU A CA 1
ATOM 762 C C . LEU A 1 100 ? -5.035 -4.205 -18.687 1.00 82.25 100 LEU A C 1
ATOM 764 O O . LEU A 1 100 ? -5.375 -3.585 -17.680 1.00 82.25 100 LEU A O 1
ATOM 768 N N . THR A 1 101 ? -5.318 -5.497 -18.832 1.00 90.81 101 THR A N 1
ATOM 769 C CA . THR A 1 101 ? -5.900 -6.325 -17.789 1.00 90.81 101 THR A CA 1
ATOM 770 C C . THR A 1 101 ? -4.840 -6.684 -16.747 1.00 90.81 101 THR A C 1
ATOM 772 O O . THR A 1 101 ? -3.667 -6.854 -17.094 1.00 90.81 101 THR A O 1
ATOM 775 N N . PRO A 1 102 ? -5.221 -6.840 -15.472 1.00 93.69 102 PRO A N 1
ATOM 776 C CA . PRO A 1 102 ? -4.360 -7.456 -14.468 1.00 93.69 102 PRO A CA 1
ATOM 777 C C . PRO A 1 102 ? -3.850 -8.822 -14.948 1.00 93.69 102 PRO A C 1
ATOM 779 O O . PRO A 1 102 ? -4.604 -9.585 -15.552 1.00 93.69 102 PRO A O 1
ATOM 782 N N . SER A 1 103 ? -2.581 -9.127 -14.689 1.00 92.50 103 SER A N 1
ATOM 783 C CA . SER A 1 103 ? -1.953 -10.413 -15.031 1.00 92.50 103 SER A CA 1
ATOM 784 C C . SER A 1 103 ? -2.277 -11.520 -14.019 1.00 92.50 103 SER A C 1
ATOM 786 O O . SER A 1 103 ? -2.111 -12.702 -14.309 1.00 92.50 103 SER A O 1
ATOM 788 N N . THR A 1 104 ? -2.778 -11.139 -12.845 1.00 95.12 104 THR A N 1
ATOM 789 C CA . THR A 1 104 ? -3.199 -12.027 -11.760 1.00 95.12 104 THR A CA 1
ATOM 790 C C . THR A 1 104 ? -4.408 -11.438 -11.037 1.00 95.12 104 THR A C 1
ATOM 792 O O . THR A 1 104 ? -4.599 -10.220 -11.005 1.00 95.12 104 THR A O 1
ATOM 795 N N . ASP A 1 105 ? -5.219 -12.298 -10.424 1.00 97.19 105 ASP A N 1
ATOM 796 C CA . ASP A 1 105 ? -6.331 -11.887 -9.569 1.00 97.19 105 ASP A CA 1
ATOM 797 C C . ASP A 1 105 ? -5.934 -11.706 -8.094 1.00 97.19 105 ASP A C 1
ATOM 799 O O . ASP A 1 105 ? -6.754 -11.232 -7.308 1.00 97.19 105 ASP A O 1
ATOM 803 N N . PHE A 1 106 ? -4.678 -12.000 -7.730 1.00 98.31 106 PHE A N 1
ATOM 804 C CA . PHE A 1 106 ? -4.162 -11.925 -6.359 1.00 98.31 106 PHE A CA 1
ATOM 805 C C . PHE A 1 106 ? -4.478 -10.586 -5.675 1.00 98.31 106 PHE A C 1
ATOM 807 O O . PHE A 1 106 ? -5.138 -10.555 -4.638 1.00 98.31 106 PHE A O 1
ATOM 814 N N . TYR A 1 107 ? -4.077 -9.466 -6.286 1.00 98.50 107 TYR A N 1
ATOM 815 C CA . TYR A 1 107 ? -4.275 -8.132 -5.708 1.00 98.50 107 TYR A CA 1
ATOM 816 C C . TYR A 1 107 ? -5.749 -7.747 -5.603 1.00 98.50 107 TYR A C 1
ATOM 818 O O . TYR A 1 107 ? -6.133 -7.029 -4.686 1.00 98.50 107 TYR A O 1
ATOM 826 N N . LYS A 1 108 ? -6.587 -8.234 -6.526 1.00 98.50 108 LYS A N 1
ATOM 827 C CA . LYS A 1 108 ? -8.034 -8.020 -6.467 1.00 98.50 108 LYS A CA 1
ATOM 828 C C . LYS A 1 108 ? -8.662 -8.829 -5.334 1.00 98.50 108 LYS A C 1
ATOM 830 O O . LYS A 1 108 ? -9.468 -8.274 -4.601 1.00 98.50 108 LYS A O 1
ATOM 835 N N . LYS A 1 109 ? -8.312 -10.110 -5.189 1.00 98.56 109 LYS A N 1
ATOM 836 C CA . LYS A 1 109 ? -8.811 -10.968 -4.102 1.00 98.56 109 LYS A CA 1
ATOM 837 C C . LYS A 1 109 ? -8.450 -10.378 -2.744 1.00 98.56 109 LYS A C 1
ATOM 839 O O . LYS A 1 109 ? -9.344 -10.111 -1.953 1.00 98.56 109 LYS A O 1
ATOM 844 N N . LEU A 1 110 ? -7.176 -10.037 -2.553 1.00 98.50 110 LEU A N 1
ATOM 845 C CA . LEU A 1 110 ? -6.714 -9.439 -1.305 1.00 98.50 110 LEU A CA 1
ATOM 846 C C . LEU A 1 110 ? -7.400 -8.098 -1.009 1.00 98.50 110 LEU A C 1
ATOM 848 O O . LEU A 1 110 ? -7.752 -7.830 0.130 1.00 98.50 110 LEU A O 1
ATOM 852 N N . ALA A 1 111 ? -7.654 -7.268 -2.024 1.00 98.56 111 ALA A N 1
ATOM 853 C CA . ALA A 1 111 ? -8.399 -6.023 -1.843 1.00 98.56 111 ALA A CA 1
ATOM 854 C C . ALA A 1 111 ? -9.846 -6.237 -1.386 1.00 98.56 111 ALA A C 1
ATOM 856 O O . ALA A 1 111 ? -10.360 -5.441 -0.604 1.00 98.56 111 ALA A O 1
ATOM 857 N N . LEU A 1 112 ? -10.507 -7.286 -1.886 1.00 98.56 112 LEU A N 1
ATOM 858 C CA . LEU A 1 112 ? -11.859 -7.646 -1.463 1.00 98.56 112 LEU A CA 1
ATOM 859 C C . LEU A 1 112 ? -11.860 -8.140 -0.012 1.00 98.56 112 LEU A C 1
ATOM 861 O O . LEU A 1 112 ? -12.725 -7.722 0.755 1.00 98.56 112 LEU A O 1
ATOM 865 N N . ASP A 1 113 ? -10.861 -8.935 0.380 1.00 98.38 113 ASP A N 1
ATOM 866 C CA . ASP A 1 113 ? -10.671 -9.357 1.774 1.00 98.38 113 ASP A CA 1
ATOM 867 C C . ASP A 1 113 ? -10.430 -8.142 2.686 1.00 98.38 113 ASP A C 1
ATOM 869 O O . ASP A 1 113 ? -11.093 -7.989 3.715 1.00 98.38 113 ASP A O 1
ATOM 873 N N . CYS A 1 114 ? -9.558 -7.216 2.265 1.00 98.44 114 CYS A N 1
ATOM 874 C CA . CYS A 1 114 ? -9.337 -5.938 2.939 1.00 98.44 114 CYS A CA 1
ATOM 875 C C . CYS A 1 114 ? -10.642 -5.144 3.085 1.00 98.44 114 CYS A C 1
ATOM 877 O O . CYS A 1 114 ? -10.973 -4.716 4.188 1.00 98.44 114 CYS A O 1
ATOM 879 N N . SER A 1 115 ? -11.418 -4.992 2.007 1.00 97.88 115 SER A N 1
ATOM 880 C CA . SER A 1 115 ? -12.693 -4.270 2.042 1.00 97.88 115 SER A CA 1
ATOM 881 C C . SER A 1 115 ? -13.702 -4.922 2.988 1.00 97.88 115 SER A C 1
ATOM 883 O O . SER A 1 115 ? -14.452 -4.204 3.647 1.00 97.88 115 SER A O 1
ATOM 885 N N . GLY A 1 116 ? -13.728 -6.256 3.071 1.00 97.81 116 GLY A N 1
ATOM 886 C CA . GLY A 1 116 ? -14.579 -6.986 4.012 1.00 97.81 116 GLY A CA 1
ATOM 887 C C . GLY A 1 116 ? -14.247 -6.674 5.474 1.00 97.81 116 GLY A C 1
ATOM 888 O O . GLY A 1 116 ? -15.150 -6.595 6.303 1.00 97.81 116 GLY A O 1
ATOM 889 N N . GLN A 1 117 ? -12.971 -6.412 5.766 1.00 98.12 117 GLN A N 1
ATOM 890 C CA . GLN A 1 117 ? -12.462 -6.061 7.097 1.00 98.12 117 GLN A CA 1
ATOM 891 C C . GLN A 1 117 ? -12.269 -4.553 7.297 1.00 98.12 117 GLN A C 1
ATOM 893 O O . GLN A 1 117 ? -11.511 -4.132 8.164 1.00 98.12 117 GLN A O 1
ATOM 898 N N . GLN A 1 118 ? -12.928 -3.719 6.486 1.00 98.12 118 GLN A N 1
ATOM 899 C CA . GLN A 1 118 ? -12.851 -2.258 6.593 1.00 98.12 118 GLN A CA 1
ATOM 900 C C . GLN A 1 118 ? -11.421 -1.691 6.474 1.00 98.12 118 GLN A C 1
ATOM 902 O O . GLN A 1 118 ? -11.087 -0.651 7.049 1.00 98.12 118 GLN A O 1
ATOM 907 N N . VAL A 1 119 ? -10.559 -2.374 5.719 1.00 98.50 119 VAL A N 1
ATOM 908 C CA . VAL A 1 119 ? -9.188 -1.954 5.428 1.00 98.50 119 VAL A CA 1
ATOM 909 C C . VAL A 1 119 ? -9.126 -1.348 4.029 1.00 98.50 119 VAL A C 1
ATOM 911 O O . VAL A 1 119 ? -9.412 -2.016 3.036 1.00 98.50 119 VAL A O 1
ATOM 914 N N . ALA A 1 120 ? -8.679 -0.097 3.940 1.00 98.50 120 ALA A N 1
ATOM 915 C CA . ALA A 1 120 ? -8.311 0.535 2.676 1.00 98.50 120 ALA A CA 1
ATOM 916 C C . ALA A 1 120 ? -6.797 0.443 2.439 1.00 98.50 120 ALA A C 1
ATOM 918 O O . ALA A 1 120 ? -6.008 0.667 3.357 1.00 98.50 120 ALA A O 1
ATOM 919 N N . VAL A 1 121 ? -6.375 0.150 1.208 1.00 98.75 121 VAL A N 1
ATOM 920 C CA . VAL A 1 121 ? -4.960 0.072 0.825 1.00 98.75 121 VAL A CA 1
ATOM 921 C C . VAL A 1 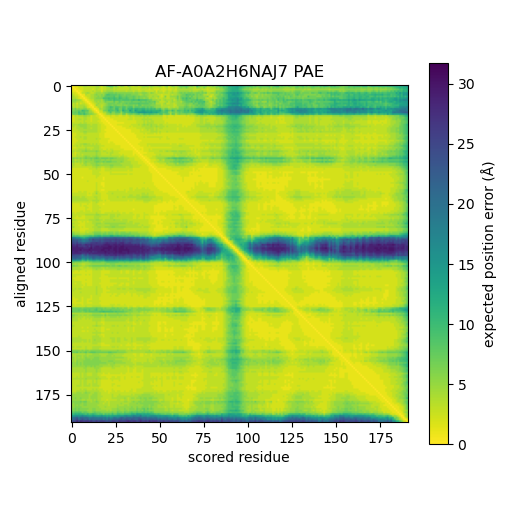121 ? -4.624 1.172 -0.177 1.00 98.75 121 VAL A C 1
ATOM 923 O O . VAL A 1 121 ? -5.088 1.159 -1.3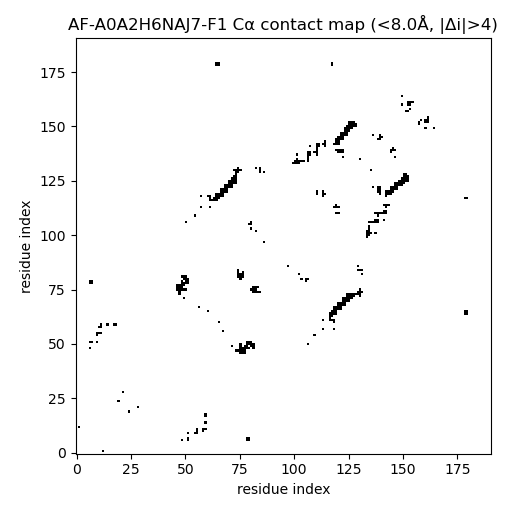14 1.00 98.75 121 VAL A O 1
ATOM 926 N N . ASP A 1 122 ? -3.781 2.116 0.221 1.00 98.69 122 ASP A N 1
ATOM 927 C CA . ASP A 1 122 ? -3.283 3.192 -0.635 1.00 98.69 122 ASP A CA 1
ATOM 928 C C . ASP A 1 122 ? -1.907 2.820 -1.204 1.00 98.69 122 ASP A C 1
ATOM 930 O O . ASP A 1 122 ? -0.999 2.464 -0.453 1.00 98.69 122 ASP A O 1
ATOM 934 N N . LEU A 1 123 ? -1.743 2.900 -2.527 1.00 98.69 123 LEU A N 1
ATOM 935 C CA . LEU A 1 123 ? -0.517 2.531 -3.236 1.00 98.69 123 LEU A CA 1
ATOM 936 C C . LEU A 1 123 ? 0.230 3.774 -3.721 1.00 98.69 123 LEU A C 1
ATOM 938 O O . LEU A 1 123 ? -0.236 4.485 -4.606 1.00 98.69 123 LEU A O 1
ATOM 942 N N . PHE A 1 124 ? 1.437 3.976 -3.210 1.00 98.69 124 PHE A N 1
ATOM 943 C CA . PHE A 1 124 ? 2.430 4.897 -3.745 1.00 98.69 124 PHE A CA 1
ATOM 944 C C . PHE A 1 124 ? 3.434 4.092 -4.574 1.00 98.69 124 PHE A C 1
ATOM 946 O O . PHE A 1 124 ? 4.254 3.355 -4.027 1.00 98.69 124 PHE A O 1
ATOM 953 N N . LEU A 1 125 ? 3.363 4.216 -5.899 1.00 98.12 125 LEU A N 1
ATOM 954 C CA . LEU A 1 125 ? 4.269 3.558 -6.836 1.00 98.12 125 LEU A CA 1
ATOM 955 C C . LEU A 1 125 ? 5.319 4.557 -7.334 1.00 98.12 125 LEU A C 1
ATOM 957 O O . LEU A 1 125 ? 5.010 5.485 -8.081 1.00 98.12 125 LEU A O 1
ATOM 961 N N . LEU A 1 126 ? 6.567 4.348 -6.925 1.00 97.38 126 LEU A N 1
ATOM 962 C CA . LEU A 1 126 ? 7.723 5.195 -7.218 1.00 97.38 126 LEU A CA 1
ATOM 963 C C . LEU A 1 126 ? 8.734 4.428 -8.077 1.00 97.38 126 LEU A C 1
ATOM 965 O O . LEU A 1 126 ? 9.859 4.181 -7.645 1.00 97.38 126 LEU A O 1
ATOM 969 N N . SER A 1 127 ? 8.317 3.977 -9.263 1.00 91.88 127 SER A N 1
ATOM 970 C CA . SER A 1 127 ? 9.146 3.115 -10.110 1.00 91.88 127 SER A CA 1
ATOM 971 C C . SER A 1 127 ? 9.786 3.847 -11.284 1.00 91.88 127 SER A C 1
ATOM 973 O O . SER A 1 127 ? 9.150 4.645 -11.971 1.00 91.88 127 SER A O 1
ATOM 975 N N . GLY A 1 128 ? 11.067 3.554 -11.530 1.00 89.19 128 GLY A N 1
ATOM 976 C CA . GLY A 1 128 ? 11.793 4.005 -12.725 1.00 89.19 128 GLY A CA 1
ATOM 977 C C . GLY A 1 128 ? 11.674 3.067 -13.925 1.00 89.19 128 GLY A C 1
ATOM 978 O O . GLY A 1 128 ? 12.026 3.455 -15.031 1.00 89.19 128 GLY A O 1
ATOM 979 N N . GLN A 1 129 ? 11.178 1.852 -13.705 1.00 90.31 129 GLN A N 1
ATOM 980 C CA . GLN A 1 129 ? 10.970 0.819 -14.717 1.00 90.31 129 GLN A CA 1
ATOM 981 C C . GLN A 1 129 ? 9.520 0.322 -14.664 1.00 90.31 129 GLN A C 1
ATOM 983 O O . GLN A 1 129 ? 8.742 0.719 -13.783 1.00 90.31 129 GLN A O 1
ATOM 988 N N . TYR A 1 130 ? 9.171 -0.554 -15.605 1.00 91.25 130 TYR A N 1
ATOM 989 C CA . TYR A 1 130 ? 7.886 -1.240 -15.627 1.00 91.25 130 TYR A CA 1
ATOM 990 C C . TYR A 1 130 ? 7.622 -1.995 -14.312 1.00 91.25 130 TYR A C 1
ATOM 992 O O . TYR A 1 130 ? 8.432 -2.818 -13.886 1.00 91.25 130 TYR A O 1
ATOM 1000 N N . SER A 1 131 ? 6.457 -1.743 -13.706 1.00 93.50 131 SER A N 1
ATOM 1001 C CA . SER A 1 131 ? 6.029 -2.361 -12.438 1.00 93.50 131 SER A CA 1
ATOM 1002 C C . SER A 1 131 ? 4.595 -2.905 -12.477 1.00 93.50 131 SER A C 1
ATOM 1004 O O . SER A 1 131 ? 4.009 -3.144 -11.429 1.00 93.50 131 SER A O 1
ATOM 1006 N N . ASP A 1 132 ? 4.013 -3.084 -13.668 1.00 93.88 132 ASP A N 1
ATOM 1007 C CA . ASP A 1 132 ? 2.654 -3.616 -13.870 1.00 93.88 132 ASP A CA 1
ATOM 1008 C C . ASP A 1 132 ? 1.564 -2.939 -13.013 1.00 93.88 132 ASP A C 1
ATOM 1010 O O . ASP A 1 132 ? 0.875 -3.562 -12.198 1.00 93.88 132 ASP A O 1
ATOM 1014 N N . LEU A 1 133 ? 1.381 -1.630 -13.217 1.00 94.88 133 LEU A N 1
ATOM 1015 C CA . LEU A 1 133 ? 0.387 -0.848 -12.477 1.00 94.88 133 LEU A CA 1
ATOM 1016 C C . LEU A 1 133 ? -1.050 -1.373 -12.654 1.00 94.88 133 LEU A C 1
ATOM 1018 O O . LEU A 1 133 ? -1.865 -1.218 -11.748 1.00 94.88 133 LEU A O 1
ATOM 1022 N N . ALA A 1 134 ? -1.370 -2.016 -13.781 1.00 94.50 134 ALA A N 1
ATOM 1023 C CA . ALA A 1 134 ? -2.693 -2.603 -13.997 1.00 94.50 134 ALA A CA 1
ATOM 1024 C C . ALA A 1 134 ? -3.005 -3.704 -12.968 1.00 94.50 134 ALA A C 1
ATOM 1026 O O . ALA A 1 134 ? -4.121 -3.768 -12.449 1.00 94.50 134 ALA A O 1
ATOM 1027 N N . SER A 1 135 ? -2.012 -4.531 -12.633 1.00 96.44 135 SER A N 1
ATOM 1028 C CA . SER A 1 135 ? -2.135 -5.553 -11.592 1.00 96.44 135 SER A CA 1
ATOM 1029 C C . SER A 1 135 ? -2.073 -4.941 -10.196 1.00 96.44 135 SER A C 1
ATOM 1031 O O . SER A 1 135 ? -2.980 -5.165 -9.395 1.00 96.44 135 SER A O 1
ATOM 1033 N N . LEU A 1 136 ? -1.057 -4.116 -9.913 1.00 97.62 136 LEU A N 1
ATOM 1034 C CA . LEU A 1 136 ? -0.861 -3.537 -8.578 1.00 97.62 136 LEU A CA 1
ATOM 1035 C C . LEU A 1 136 ? -2.011 -2.621 -8.163 1.00 97.62 136 LEU A C 1
ATOM 1037 O O . LEU A 1 136 ? -2.483 -2.699 -7.034 1.00 97.62 136 LEU A O 1
ATOM 1041 N N . GLY A 1 137 ? -2.519 -1.793 -9.077 1.00 97.62 137 GLY A N 1
ATOM 1042 C CA . GLY A 1 137 ? -3.600 -0.847 -8.805 1.00 97.62 137 GLY A CA 1
ATOM 1043 C C . GLY A 1 137 ? -4.913 -1.510 -8.380 1.00 97.62 137 GLY A C 1
ATOM 1044 O O . GLY A 1 137 ? -5.769 -0.844 -7.794 1.00 97.62 137 GLY A O 1
ATOM 1045 N N . CYS A 1 138 ? -5.075 -2.819 -8.610 1.00 98.25 138 CYS A N 1
ATOM 1046 C CA . CYS A 1 138 ? -6.223 -3.565 -8.102 1.00 98.25 138 CYS A CA 1
ATOM 1047 C C . CYS A 1 138 ? -6.303 -3.542 -6.573 1.00 98.25 138 CYS A C 1
ATOM 1049 O O . CYS A 1 138 ? -7.423 -3.501 -6.063 1.00 98.25 138 CYS A O 1
ATOM 1051 N N . ILE A 1 139 ? -5.162 -3.508 -5.863 1.00 98.56 139 ILE A N 1
ATOM 1052 C CA . ILE A 1 139 ? -5.166 -3.522 -4.396 1.00 98.56 139 ILE A CA 1
ATOM 1053 C C . ILE A 1 139 ? -5.935 -2.323 -3.835 1.00 98.56 139 ILE A C 1
ATOM 1055 O O . ILE A 1 139 ? -6.792 -2.481 -2.977 1.00 98.56 139 ILE A O 1
ATOM 1059 N N . SER A 1 140 ? -5.705 -1.141 -4.409 1.00 98.44 140 SER A N 1
ATOM 1060 C CA . SER A 1 140 ? -6.368 0.097 -4.005 1.00 98.44 140 SER A CA 1
ATOM 1061 C C . SER A 1 140 ? -7.763 0.231 -4.596 1.00 98.44 140 SER A C 1
ATOM 1063 O O . SER A 1 140 ? -8.687 0.667 -3.915 1.00 98.44 140 SER A O 1
ATOM 1065 N N . ARG A 1 141 ? -7.948 -0.164 -5.863 1.00 97.94 141 ARG A N 1
ATOM 1066 C CA . ARG A 1 141 ? -9.223 0.010 -6.572 1.00 97.94 141 ARG A CA 1
ATOM 1067 C C . ARG A 1 141 ? -10.386 -0.690 -5.874 1.00 97.94 141 ARG A C 1
ATOM 1069 O O . ARG A 1 141 ? -11.473 -0.125 -5.809 1.00 97.94 141 ARG A O 1
ATOM 1076 N N . TYR A 1 142 ? -10.171 -1.916 -5.404 1.00 98.19 142 TYR A N 1
ATOM 1077 C CA . TYR A 1 142 ? -11.232 -2.734 -4.812 1.00 98.19 142 TYR A CA 1
ATOM 1078 C C . TYR A 1 142 ? -11.312 -2.616 -3.283 1.00 98.19 142 TYR A C 1
ATOM 1080 O O . TYR A 1 142 ? -12.275 -3.107 -2.708 1.00 98.19 142 TYR A O 1
ATOM 1088 N N . SER A 1 143 ? -10.371 -1.915 -2.642 1.00 98.19 143 SER A N 1
ATOM 1089 C CA . SER A 1 143 ? -10.393 -1.610 -1.204 1.00 98.19 143 SER A CA 1
ATOM 1090 C C . SER A 1 143 ? -10.792 -0.153 -0.904 1.00 98.19 143 SER A C 1
ATOM 1092 O O . SER A 1 143 ? -10.492 0.350 0.174 1.00 98.19 143 SER A O 1
ATOM 1094 N N . ALA A 1 144 ? -11.336 0.582 -1.883 1.00 98.00 144 ALA A N 1
ATOM 1095 C CA . ALA A 1 144 ? -11.612 2.025 -1.789 1.00 98.00 144 ALA A CA 1
ATOM 1096 C C . ALA A 1 144 ? -10.391 2.905 -1.422 1.00 98.00 144 ALA A C 1
ATOM 1098 O O . ALA A 1 144 ? -10.538 3.979 -0.837 1.00 98.00 144 ALA A O 1
ATOM 1099 N N . GLY A 1 145 ? -9.186 2.457 -1.780 1.00 97.69 145 GLY A N 1
ATOM 1100 C CA . GLY A 1 145 ? -7.957 3.230 -1.652 1.00 97.69 145 GLY A CA 1
ATOM 1101 C C . GLY A 1 145 ? -7.679 4.126 -2.861 1.00 97.69 145 GLY A C 1
ATOM 1102 O O . GLY A 1 145 ? -8.500 4.331 -3.755 1.00 97.69 145 GLY A O 1
ATOM 1103 N N . SER A 1 146 ? -6.465 4.651 -2.896 1.00 97.88 146 SER A N 1
ATOM 1104 C CA . SER A 1 146 ? -5.937 5.599 -3.866 1.00 97.88 146 SER A CA 1
ATOM 1105 C C . SER A 1 146 ? -4.593 5.126 -4.408 1.00 97.88 146 SER A C 1
ATOM 1107 O O . SER A 1 146 ? -3.818 4.462 -3.725 1.00 97.88 146 SER A O 1
ATOM 1109 N N . VAL A 1 147 ? -4.329 5.473 -5.666 1.00 98.25 147 VAL A N 1
ATOM 1110 C CA . VAL A 1 147 ? -3.076 5.167 -6.354 1.00 98.25 147 VAL A CA 1
ATOM 1111 C C . VAL A 1 147 ? -2.360 6.477 -6.656 1.00 98.25 147 VAL A C 1
ATOM 1113 O O . VAL A 1 147 ? -2.912 7.357 -7.315 1.00 98.25 147 VAL A O 1
ATOM 1116 N N . HIS A 1 148 ? -1.118 6.586 -6.201 1.00 98.19 148 HIS A N 1
ATOM 1117 C CA . HIS A 1 148 ? -0.211 7.694 -6.458 1.00 98.19 148 HIS A CA 1
ATOM 1118 C C . HIS A 1 148 ? 0.984 7.183 -7.259 1.00 98.19 148 HIS A C 1
ATOM 1120 O O . HIS A 1 148 ? 1.643 6.229 -6.848 1.00 98.19 148 HIS A O 1
ATOM 1126 N N . TYR A 1 149 ? 1.275 7.809 -8.399 1.00 97.31 149 TYR A N 1
ATOM 1127 C CA . TYR A 1 149 ? 2.338 7.363 -9.298 1.00 97.31 149 TYR A CA 1
ATOM 1128 C C . TYR A 1 149 ? 3.413 8.438 -9.497 1.00 97.31 149 TYR A C 1
ATOM 113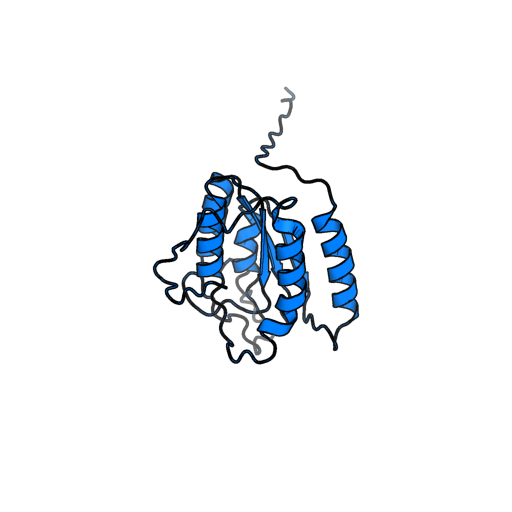0 O O . TYR A 1 149 ? 3.114 9.592 -9.824 1.00 97.31 149 TYR A O 1
ATOM 1138 N N . TYR A 1 150 ? 4.670 8.032 -9.314 1.00 97.00 150 TYR A N 1
ATOM 1139 C CA . TYR A 1 150 ? 5.870 8.859 -9.439 1.00 97.00 150 TYR A CA 1
ATOM 1140 C C . TYR A 1 150 ? 6.881 8.141 -10.339 1.00 97.00 150 TYR A C 1
ATOM 1142 O O . TYR A 1 150 ? 7.738 7.388 -9.875 1.00 97.00 150 TYR A O 1
ATOM 1150 N N . GLN A 1 151 ? 6.760 8.366 -11.644 1.00 94.56 151 GLN A N 1
ATOM 1151 C CA . GLN A 1 151 ? 7.623 7.754 -12.650 1.00 94.56 151 GLN A CA 1
ATOM 1152 C C . GLN A 1 151 ? 9.071 8.243 -12.519 1.00 94.56 151 GLN A C 1
ATOM 1154 O O . GLN A 1 151 ? 9.319 9.443 -12.567 1.00 94.56 151 GLN A O 1
ATOM 1159 N N . ALA A 1 152 ? 10.028 7.322 -12.397 1.00 92.94 152 ALA A N 1
ATOM 1160 C CA . ALA A 1 152 ? 11.455 7.629 -12.245 1.00 92.94 152 ALA A CA 1
ATOM 1161 C C . ALA A 1 152 ? 11.765 8.563 -11.056 1.00 92.94 152 ALA A C 1
ATOM 1163 O O . ALA A 1 152 ? 12.553 9.509 -11.157 1.00 92.94 152 ALA A O 1
ATOM 1164 N N . TYR A 1 153 ? 11.132 8.291 -9.911 1.00 95.88 153 TYR A N 1
ATOM 1165 C CA . TYR A 1 153 ? 11.476 8.934 -8.646 1.00 95.88 153 TYR A CA 1
ATOM 1166 C C . TYR A 1 153 ? 12.928 8.635 -8.250 1.00 95.88 153 TYR A C 1
ATOM 1168 O O . TYR A 1 153 ? 13.346 7.479 -8.204 1.00 95.88 153 TYR A O 1
ATOM 1176 N N . HIS A 1 154 ? 13.680 9.678 -7.904 1.00 95.44 154 HIS A N 1
ATOM 1177 C CA . HIS A 1 154 ? 15.013 9.557 -7.323 1.00 95.44 154 HIS A CA 1
ATOM 1178 C C . HIS A 1 154 ? 15.313 10.794 -6.475 1.00 95.44 154 HIS A C 1
ATOM 1180 O O . HIS A 1 154 ? 15.138 11.917 -6.946 1.00 95.44 154 HIS A O 1
ATOM 1186 N N . HIS A 1 155 ? 15.813 10.613 -5.247 1.00 92.75 155 HIS A N 1
ATOM 1187 C CA . HIS A 1 155 ? 15.979 11.718 -4.291 1.00 92.75 155 HIS A CA 1
ATOM 1188 C C . HIS A 1 155 ? 16.990 12.779 -4.749 1.00 92.75 155 HIS A C 1
ATOM 1190 O O . HIS A 1 155 ? 16.759 13.965 -4.552 1.00 92.75 155 HIS A O 1
ATOM 1196 N N . GLN A 1 156 ? 18.094 12.357 -5.374 1.00 94.19 156 GLN A N 1
ATOM 1197 C CA . GLN A 1 156 ? 19.111 13.261 -5.935 1.00 94.19 156 GLN A CA 1
ATOM 1198 C C . GLN A 1 156 ? 18.842 13.678 -7.388 1.00 94.19 156 GLN A C 1
ATOM 1200 O O . GLN A 1 156 ? 18.919 14.859 -7.709 1.00 94.19 156 GLN A O 1
ATOM 1205 N N . HIS A 1 157 ? 18.541 12.724 -8.275 1.00 95.50 157 HIS A N 1
ATOM 1206 C CA . HIS A 1 157 ? 18.456 12.986 -9.715 1.00 95.50 157 HIS A CA 1
ATOM 1207 C C . HIS A 1 157 ? 17.114 13.564 -10.180 1.00 95.50 157 HIS A C 1
ATOM 1209 O O . HIS A 1 157 ? 17.047 14.096 -11.284 1.00 95.50 157 HIS A O 1
ATOM 1215 N N . ASN A 1 158 ? 16.055 13.487 -9.368 1.00 94.44 158 ASN A N 1
ATOM 1216 C CA . ASN A 1 158 ? 14.739 14.014 -9.728 1.00 94.44 158 ASN A CA 1
ATOM 1217 C C . ASN A 1 158 ? 14.085 14.788 -8.563 1.00 94.44 158 ASN A C 1
ATOM 1219 O O . ASN A 1 158 ? 13.059 14.363 -8.020 1.00 94.44 158 ASN A O 1
ATOM 1223 N N . PRO A 1 159 ? 14.661 15.940 -8.163 1.00 95.12 159 PRO A N 1
ATOM 1224 C CA . PRO A 1 159 ? 14.201 16.709 -7.003 1.00 95.12 159 PRO A CA 1
ATOM 1225 C C . PRO A 1 159 ? 12.763 17.234 -7.148 1.00 95.12 159 PRO A C 1
ATOM 1227 O O . PRO A 1 159 ? 12.069 17.402 -6.147 1.00 95.12 159 PRO A O 1
ATOM 1230 N N . LEU A 1 160 ? 12.274 17.431 -8.378 1.00 96.00 160 LEU A N 1
ATOM 1231 C CA . LEU A 1 160 ? 10.892 17.853 -8.635 1.00 96.00 160 LEU A CA 1
ATOM 1232 C C . LEU A 1 160 ? 9.874 16.816 -8.139 1.00 96.00 160 LEU A C 1
ATOM 1234 O O . LEU A 1 160 ? 8.862 17.175 -7.535 1.00 96.00 160 LEU A O 1
ATOM 1238 N N . LEU A 1 161 ? 10.141 15.521 -8.349 1.00 96.12 161 LEU A N 1
ATOM 1239 C CA . LEU A 1 161 ? 9.271 14.464 -7.828 1.00 96.12 161 LEU A CA 1
ATOM 1240 C C . LEU A 1 161 ? 9.384 14.302 -6.313 1.00 96.12 161 LEU A C 1
ATOM 1242 O O . LEU A 1 161 ? 8.397 13.929 -5.681 1.00 96.12 161 LEU A O 1
ATOM 1246 N N . VAL A 1 162 ? 10.539 14.624 -5.724 1.00 96.88 162 VAL A N 1
ATOM 1247 C CA . VAL A 1 162 ? 10.702 14.683 -4.263 1.00 96.88 162 VAL A CA 1
ATOM 1248 C C . VAL A 1 162 ? 9.795 15.755 -3.674 1.00 96.88 162 VAL A C 1
ATOM 1250 O O . VAL A 1 162 ? 9.023 15.470 -2.761 1.00 96.88 162 VAL A O 1
ATOM 1253 N N . GLU A 1 163 ? 9.822 16.966 -4.231 1.00 97.44 163 GLU A N 1
ATOM 1254 C CA . GLU A 1 163 ? 8.966 18.060 -3.773 1.00 97.44 163 GLU A CA 1
ATOM 1255 C C . GLU A 1 163 ? 7.476 17.729 -3.967 1.00 97.44 163 GLU A C 1
ATOM 1257 O O . GLU A 1 163 ? 6.653 17.974 -3.078 1.00 97.44 163 GLU A O 1
ATOM 1262 N N . LYS A 1 164 ? 7.121 17.115 -5.105 1.00 97.56 164 LYS A N 1
ATOM 1263 C CA . LYS A 1 164 ? 5.757 16.639 -5.367 1.00 97.56 164 LYS A CA 1
ATOM 1264 C C . LYS A 1 164 ? 5.307 15.631 -4.309 1.00 97.56 164 LYS A C 1
ATOM 1266 O O . LYS A 1 164 ? 4.251 15.823 -3.707 1.00 97.56 164 LYS A O 1
ATOM 1271 N N . LEU A 1 165 ? 6.109 14.593 -4.055 1.00 98.12 165 LEU A N 1
ATOM 1272 C CA . LEU A 1 165 ? 5.814 13.576 -3.046 1.00 98.12 165 LEU A CA 1
ATOM 1273 C C . LEU A 1 165 ? 5.653 14.210 -1.662 1.00 98.12 165 LEU A C 1
ATOM 1275 O O . LEU A 1 165 ? 4.697 13.898 -0.965 1.00 98.12 165 LEU A O 1
ATOM 1279 N N . GLN A 1 166 ? 6.532 15.136 -1.273 1.00 97.94 166 GLN A N 1
ATOM 1280 C CA . GLN A 1 166 ? 6.439 15.829 0.016 1.00 97.94 166 GLN A CA 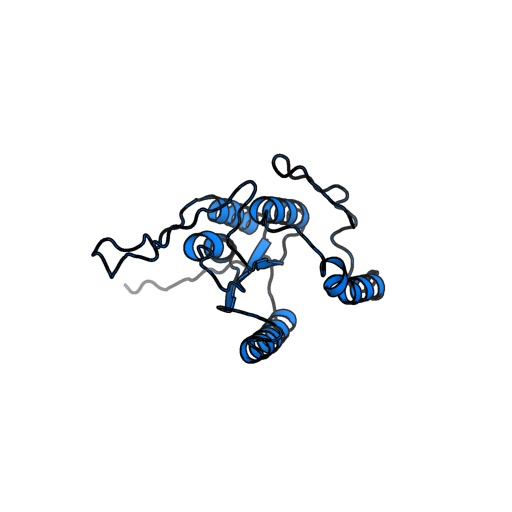1
ATOM 1281 C C . GLN A 1 166 ? 5.120 16.598 0.169 1.00 97.94 166 GLN A C 1
ATOM 1283 O O . GLN A 1 166 ? 4.451 16.484 1.200 1.00 97.94 166 GLN A O 1
ATOM 1288 N N . LYS A 1 167 ? 4.716 17.364 -0.853 1.00 98.19 167 LYS A N 1
ATOM 1289 C CA . LYS A 1 167 ? 3.457 18.127 -0.837 1.00 98.19 167 LYS A CA 1
ATOM 1290 C C . LYS A 1 167 ? 2.239 17.205 -0.782 1.00 98.19 167 LYS A C 1
ATOM 1292 O O . LYS A 1 167 ? 1.338 17.423 0.033 1.00 98.19 167 LYS A O 1
ATOM 1297 N N . GLU A 1 168 ? 2.219 16.169 -1.614 1.00 98.31 168 GLU A N 1
ATOM 1298 C CA . GLU A 1 168 ? 1.109 15.216 -1.676 1.00 98.31 168 GLU A CA 1
ATOM 1299 C C . GLU A 1 168 ? 1.014 14.367 -0.406 1.00 98.31 168 GLU A C 1
ATOM 1301 O O . GLU A 1 168 ? -0.081 14.216 0.133 1.00 98.31 168 GLU A O 1
ATOM 1306 N N . LEU A 1 169 ? 2.141 13.908 0.145 1.00 98.19 169 LEU A N 1
ATOM 1307 C CA . LEU A 1 169 ? 2.179 13.141 1.388 1.00 98.19 169 LEU A CA 1
ATOM 1308 C C . LEU A 1 169 ? 1.738 13.994 2.583 1.00 98.19 169 LEU A C 1
ATOM 1310 O O . LEU A 1 169 ? 0.938 13.543 3.403 1.00 98.19 169 LEU A O 1
ATOM 1314 N N . LYS A 1 170 ? 2.158 15.266 2.652 1.00 98.38 170 LYS A N 1
ATOM 1315 C CA . LYS A 1 170 ? 1.664 16.206 3.672 1.00 98.38 170 LYS A CA 1
ATOM 1316 C C . LYS A 1 170 ? 0.144 16.335 3.608 1.00 98.38 170 LYS A C 1
ATOM 1318 O O . LYS A 1 170 ? -0.522 16.259 4.642 1.00 98.38 170 LYS A O 1
ATOM 1323 N N . ARG A 1 171 ? -0.431 16.496 2.412 1.00 98.31 171 ARG A N 1
ATOM 1324 C CA . ARG A 1 171 ? -1.891 16.539 2.237 1.00 98.31 171 ARG A CA 1
ATOM 1325 C C . ARG A 1 171 ? -2.542 15.205 2.604 1.00 98.31 171 ARG A C 1
ATOM 1327 O O . ARG A 1 171 ? -3.572 15.208 3.268 1.00 98.31 171 ARG A O 1
ATOM 1334 N N . TYR A 1 172 ? -1.956 14.086 2.197 1.00 98.44 172 TYR A N 1
ATOM 1335 C CA . TYR A 1 172 ? -2.448 12.734 2.456 1.00 98.44 172 TYR A CA 1
ATOM 1336 C C . TYR A 1 172 ? -2.529 12.394 3.952 1.00 98.44 172 TYR A C 1
ATOM 1338 O O . TYR A 1 172 ? -3.488 11.749 4.382 1.00 98.44 172 TYR A O 1
ATOM 1346 N N . LEU A 1 173 ? -1.555 12.857 4.741 1.00 97.81 173 LEU A N 1
ATOM 1347 C CA . LEU A 1 173 ? -1.489 12.638 6.188 1.00 97.81 173 LEU A CA 1
ATOM 1348 C C . LEU A 1 173 ? -2.379 13.597 6.993 1.00 97.81 173 LEU A C 1
ATOM 1350 O O . LEU A 1 173 ? -2.784 13.255 8.097 1.00 97.81 173 LEU A O 1
ATOM 1354 N N . THR A 1 174 ? -2.684 14.788 6.465 1.00 98.00 174 THR A N 1
ATOM 1355 C CA . THR A 1 174 ? -3.409 15.845 7.208 1.00 98.00 174 THR A CA 1
ATOM 1356 C C . THR A 1 174 ? -4.846 16.073 6.747 1.00 98.00 174 THR A C 1
ATOM 1358 O O . THR A 1 174 ? -5.614 16.757 7.426 1.00 98.00 174 THR A O 1
ATOM 1361 N N . ARG A 1 175 ? -5.242 15.546 5.581 1.00 98.06 175 ARG A N 1
ATOM 1362 C CA . ARG A 1 175 ? -6.633 15.627 5.121 1.00 98.06 175 ARG A CA 1
ATOM 1363 C C . ARG A 1 175 ? -7.551 14.843 6.059 1.00 98.06 175 ARG A C 1
ATOM 1365 O O . ARG A 1 175 ? -7.144 13.856 6.662 1.00 98.06 175 ARG A O 1
ATOM 1372 N N . LYS A 1 176 ? -8.819 15.252 6.110 1.00 97.81 176 LYS A N 1
ATOM 1373 C CA . LYS A 1 176 ? -9.866 14.471 6.778 1.00 97.81 176 LYS A CA 1
ATOM 1374 C C . LYS A 1 176 ? -9.953 13.081 6.142 1.00 97.81 176 LYS A C 1
ATOM 1376 O O . LYS A 1 176 ? -9.822 12.954 4.923 1.00 97.81 176 LYS A O 1
ATOM 1381 N N . ILE A 1 177 ? -10.200 12.078 6.970 1.00 97.62 177 ILE A N 1
ATOM 1382 C CA . ILE A 1 177 ? -10.386 10.685 6.575 1.00 97.62 177 ILE A CA 1
ATOM 1383 C C . ILE A 1 177 ? -11.626 10.134 7.283 1.00 97.62 177 ILE A C 1
ATOM 1385 O O . ILE A 1 177 ? -11.936 10.560 8.395 1.00 97.62 177 ILE A O 1
ATOM 1389 N N . GLY A 1 178 ? -12.347 9.237 6.614 1.00 96.50 178 GLY A N 1
ATOM 1390 C CA . GLY A 1 178 ? -13.424 8.440 7.195 1.00 96.50 178 GLY A CA 1
ATOM 1391 C C . GLY A 1 178 ? -13.079 6.960 7.066 1.00 96.50 178 GLY A C 1
ATOM 1392 O O . GLY A 1 178 ? -12.436 6.570 6.092 1.00 96.50 178 GLY A O 1
ATOM 1393 N N . PHE A 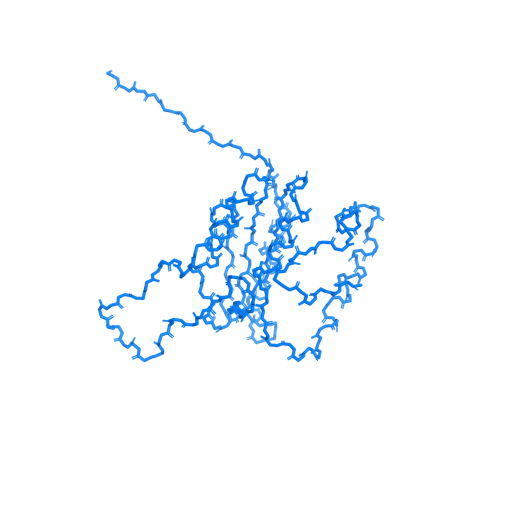1 179 ? -13.496 6.165 8.044 1.00 96.44 179 PHE A N 1
ATOM 1394 C CA . PHE A 1 179 ? -13.309 4.715 8.079 1.00 96.44 179 PHE A CA 1
ATOM 1395 C C . PHE A 1 179 ? -14.676 4.022 8.049 1.00 96.44 179 PHE A C 1
ATOM 1397 O O . PHE A 1 179 ? -15.682 4.663 8.354 1.00 96.44 179 PHE A O 1
ATOM 1404 N N . GLU A 1 180 ? -14.701 2.749 7.645 1.00 95.25 180 GLU A N 1
ATOM 1405 C CA . GLU A 1 180 ? -15.902 1.887 7.679 1.00 95.25 180 GLU A CA 1
ATOM 1406 C C . GLU A 1 180 ? -17.127 2.490 6.956 1.00 95.25 180 GLU A C 1
ATOM 1408 O O . GLU A 1 180 ? -18.277 2.366 7.379 1.00 95.25 180 GLU A O 1
ATOM 1413 N N . ALA A 1 181 ? -16.881 3.219 5.864 1.00 95.00 181 ALA A N 1
ATOM 1414 C CA . ALA A 1 181 ? -17.903 4.016 5.196 1.00 95.00 181 ALA A CA 1
ATOM 1415 C C . ALA A 1 181 ? -18.665 3.227 4.119 1.00 95.00 181 ALA A C 1
ATOM 1417 O O . ALA A 1 181 ? -18.083 2.483 3.333 1.00 95.00 181 ALA A O 1
ATOM 1418 N N . VAL A 1 182 ? -19.971 3.493 4.006 1.00 95.56 182 VAL A N 1
ATOM 1419 C CA . VAL A 1 182 ? -20.838 2.979 2.934 1.00 95.56 182 VAL A CA 1
ATOM 1420 C C . VAL A 1 182 ? -21.549 4.143 2.249 1.00 95.56 182 VAL A C 1
ATOM 1422 O O . VAL A 1 182 ? -22.080 5.036 2.908 1.00 95.56 182 VAL A O 1
ATOM 1425 N N . MET A 1 183 ? -21.602 4.125 0.916 1.00 96.38 183 MET A N 1
ATOM 1426 C CA . MET A 1 183 ? -22.321 5.121 0.119 1.00 96.38 183 MET A CA 1
ATOM 1427 C C . MET A 1 183 ? -23.468 4.463 -0.650 1.00 96.38 183 MET A C 1
ATOM 1429 O O . MET A 1 183 ? -23.262 3.500 -1.384 1.00 96.38 183 MET A O 1
ATOM 1433 N N . ARG A 1 184 ? -24.683 5.009 -0.519 1.00 97.19 184 ARG A N 1
ATOM 1434 C CA . ARG A 1 184 ? -25.867 4.565 -1.268 1.00 97.19 184 ARG A CA 1
ATOM 1435 C C . ARG A 1 184 ? -26.509 5.743 -1.988 1.00 97.19 184 ARG A C 1
ATOM 1437 O O . ARG A 1 184 ? -26.981 6.675 -1.343 1.00 97.19 184 ARG A O 1
ATOM 1444 N N . ILE A 1 185 ? -26.583 5.658 -3.313 1.00 96.56 185 ILE A N 1
ATOM 1445 C CA . ILE A 1 185 ? -27.262 6.644 -4.159 1.00 96.56 185 ILE A CA 1
ATOM 1446 C C . ILE A 1 185 ? -28.704 6.175 -4.388 1.00 96.56 185 ILE A C 1
ATOM 1448 O O . ILE A 1 185 ? -28.936 5.013 -4.717 1.00 96.56 185 ILE A O 1
ATOM 1452 N N . ARG A 1 186 ? -29.680 7.064 -4.177 1.00 95.75 186 ARG A N 1
ATOM 1453 C CA . ARG A 1 186 ? -31.103 6.836 -4.476 1.00 95.75 186 ARG A CA 1
ATOM 1454 C C . ARG A 1 186 ? -31.552 7.875 -5.501 1.00 95.75 186 ARG A C 1
ATOM 1456 O O . ARG A 1 186 ? -31.165 9.033 -5.384 1.00 95.75 186 ARG A O 1
ATOM 1463 N N . SER A 1 187 ? -32.365 7.470 -6.468 1.00 93.06 187 SER A N 1
ATOM 1464 C CA . SER A 1 187 ? -32.972 8.359 -7.461 1.00 93.06 187 SER A CA 1
ATOM 1465 C C . SER A 1 187 ? -34.484 8.163 -7.495 1.00 93.06 187 SER A C 1
ATOM 1467 O O . SER A 1 187 ? -35.001 7.121 -7.088 1.00 93.06 187 SER A O 1
ATOM 1469 N N . VAL A 1 188 ? -35.194 9.192 -7.951 1.00 89.50 188 VAL A N 1
ATOM 1470 C CA . VAL A 1 188 ? -36.650 9.158 -8.117 1.00 89.50 188 VAL A CA 1
ATOM 1471 C C . VAL A 1 188 ? -36.973 8.567 -9.491 1.00 89.50 188 VAL A C 1
ATOM 1473 O O . VAL A 1 188 ? -36.271 8.857 -10.460 1.00 89.50 188 VAL A O 1
ATOM 1476 N N . SER A 1 189 ? -38.013 7.737 -9.581 1.00 82.50 189 SER A N 1
ATOM 1477 C CA . SER A 1 189 ? -38.558 7.297 -10.871 1.00 82.50 189 SER A CA 1
ATOM 1478 C C . SER A 1 189 ? -39.534 8.359 -11.369 1.00 82.50 189 SER A C 1
ATOM 1480 O O . SER A 1 189 ? -40.485 8.677 -10.661 1.00 82.50 189 SER A O 1
ATOM 1482 N N . TYR A 1 190 ? -39.292 8.919 -12.551 1.00 77.19 190 TYR A N 1
ATOM 1483 C CA . TYR A 1 190 ? -40.279 9.754 -13.232 1.00 77.19 190 TYR A CA 1
ATOM 1484 C C . TYR A 1 190 ? -41.189 8.829 -14.049 1.00 77.19 190 TYR A C 1
ATOM 1486 O O . TYR A 1 190 ? -40.707 8.161 -14.964 1.00 77.19 190 TYR A O 1
ATOM 1494 N N . THR A 1 191 ? -42.462 8.744 -13.659 1.00 69.38 191 THR A N 1
ATOM 1495 C CA . THR A 1 191 ? -43.566 8.160 -14.445 1.00 69.38 191 THR A CA 1
ATOM 1496 C C . THR A 1 191 ? -44.323 9.251 -15.170 1.00 69.38 191 THR A C 1
ATOM 1498 O O . THR A 1 191 ? -44.578 10.281 -14.504 1.00 69.38 191 THR A O 1
#

Nearest PDB structures (foldseek):
  5vni-assembly1_B  TM=9.712E-01  e=1.665E-22  Homo sapiens
  2nut-assembly1_B  TM=9.706E-01  e=3.254E-22  Homo sapiens
  3eh1-assembly1_A  TM=9.505E-01  e=8.840E-20  Homo sapiens
  4bzi-assembly1_E  TM=9.168E-01  e=4.698E-12  Saccharomyces cerevisiae
  3eh2-assembly2_B  TM=8.940E-01  e=1.955E-09  Homo sapiens

Secondary structure (DSSP, 8-state):
-------SS---S-GGGTS--TTTTHHHHHHHHHHHHHHTTT-------HHHHHHHHHHHHTTT-EEEEEEE-S---SSTT-------TT-S--SS----S-S-SHHHHHHHHHHHTTEEEEEEE--SS---HHHHTHHHHTTT--EEE-TT--TTT-HHHHHHHHHHHHHHHHS----S-----------